Protein AF-A0A223KUF0-F1 (afdb_monomer)

Mean predicted aligned error: 13.14 Å

pLDDT: mean 82.29, std 13.27, range [44.53, 97.69]

Solvent-accessible surface area (backbone atoms only — not comparable to full-atom values): 14602 Å² total; per-residue (Å²): 120,73,65,63,56,53,54,51,55,52,51,51,56,61,46,45,67,71,46,61,79,64,68,72,74,77,76,48,78,63,56,52,50,54,51,49,60,63,45,46,56,57,52,51,50,53,54,51,50,53,69,73,44,73,76,73,72,70,76,81,52,67,66,61,52,42,56,60,54,55,72,68,58,57,70,66,58,54,52,52,52,52,50,52,49,48,51,50,36,59,58,34,63,77,46,57,69,72,55,32,52,53,50,46,45,53,49,55,43,48,51,48,54,50,52,48,50,54,56,51,69,69,62,47,78,68,56,56,61,60,42,72,76,45,98,60,62,68,68,52,59,50,50,47,53,51,50,49,52,50,52,50,53,49,52,53,49,50,54,36,47,53,57,38,41,72,70,38,86,86,50,58,58,69,62,57,49,43,60,33,47,12,59,31,33,30,29,50,9,50,22,50,37,35,31,77,72,71,33,59,74,55,11,52,56,51,22,52,51,51,45,51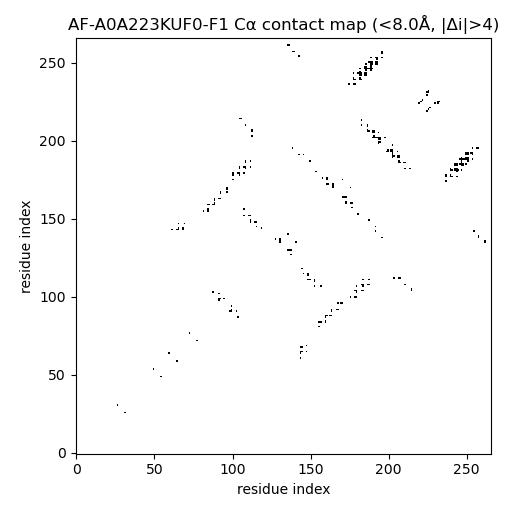,52,52,53,53,50,47,55,46,41,64,69,59,44,44,79,76,39,72,73,51,58,66,54,48,54,55,48,34,52,50,38,27,53,51,7,52,50,32,41,52,50,33,54,56,48,51,55,54,58,49,68,76,76,110

Secondary structure (DSSP, 8-state):
-HHHHHHHHHHHHHHHHHHTT---PPPPHHHHHHHHHHHHHHHHHHHHHHHHS--------HHHHHHHHHTTS-HHHHHHHHHHHHHHHHHHHTS-HHHHHHHHHHHHHHHHHHHHHHHHHT--TTHHHHHTTSSS-HHHHHHHHHHHHHHHHHHHHHHHHHHHHHH-TT--HHHHHHHHHHHHHHHHHHHHHHHHHH-HHHHHHHHHHHHHHHHHHHHHIIIIIHHH-TTHHHHHHHHHHHHHHHHHHHHHHHHHHHHHHHHTT-

Radius of gyration: 27.75 Å; Cα contacts (8 Å, |Δi|>4): 173; chains: 1; bounding box: 69×54×78 Å

Structure (mmCIF, N/CA/C/O backbone):
data_AF-A0A223KUF0-F1
#
_entry.id   AF-A0A223KUF0-F1
#
loop_
_atom_site.group_PDB
_atom_site.id
_atom_site.type_symbol
_atom_site.label_atom_id
_atom_site.label_alt_id
_atom_site.label_comp_id
_atom_site.label_asym_id
_atom_site.label_entity_id
_atom_site.label_seq_id
_atom_site.pdbx_PDB_ins_code
_atom_site.Cartn_x
_atom_site.Cartn_y
_atom_site.Cartn_z
_atom_site.occupancy
_atom_site.B_iso_or_equiv
_atom_site.auth_seq_id
_atom_site.auth_comp_id
_atom_site.auth_asym_id
_atom_site.auth_atom_id
_atom_site.pdbx_PDB_model_num
ATOM 1 N N . MET A 1 1 ? -13.233 30.191 24.350 1.00 55.47 1 MET A N 1
ATOM 2 C CA . MET A 1 1 ? -12.986 29.213 25.433 1.00 55.47 1 MET A CA 1
ATOM 3 C C . MET A 1 1 ? -13.495 29.712 26.785 1.00 55.47 1 MET A C 1
ATOM 5 O O . MET A 1 1 ? -14.116 28.921 27.459 1.00 55.47 1 MET A O 1
ATOM 9 N N . LYS A 1 2 ? -13.342 31.000 27.150 1.00 56.50 2 LYS A N 1
ATOM 10 C CA . LYS A 1 2 ? -13.871 31.541 28.424 1.00 56.50 2 LYS A CA 1
ATOM 11 C C . LYS A 1 2 ? -15.398 31.752 28.495 1.00 56.50 2 LYS A C 1
ATOM 13 O O . LYS A 1 2 ? -15.943 31.660 29.582 1.00 56.50 2 LYS A O 1
ATOM 18 N N . GLU A 1 3 ? -16.076 32.025 27.376 1.00 64.12 3 GLU A N 1
ATOM 19 C CA . GLU A 1 3 ? -17.542 32.238 27.370 1.00 64.12 3 GLU A CA 1
ATOM 20 C C . GLU A 1 3 ? -18.334 30.950 27.622 1.00 64.12 3 GLU A C 1
ATOM 22 O O . GLU A 1 3 ? -19.313 30.968 28.355 1.00 64.12 3 GLU A O 1
ATOM 27 N N . HIS A 1 4 ? -17.875 29.820 27.079 1.00 66.56 4 HIS A N 1
ATOM 28 C CA . HIS A 1 4 ? -18.579 28.543 27.220 1.00 66.56 4 HIS A CA 1
ATOM 29 C C . HIS A 1 4 ? -18.572 28.026 28.665 1.00 66.56 4 HIS A C 1
ATOM 31 O O . HIS A 1 4 ? -19.554 27.459 29.132 1.00 66.56 4 HIS A O 1
ATOM 37 N N . ASP A 1 5 ? -17.485 28.289 29.397 1.00 75.62 5 ASP A N 1
ATOM 38 C CA . ASP A 1 5 ? -17.402 27.957 30.819 1.00 75.62 5 ASP A CA 1
ATOM 39 C C . ASP A 1 5 ? -18.386 28.808 31.639 1.00 75.62 5 ASP A C 1
ATOM 41 O O . ASP A 1 5 ? -18.987 28.306 32.582 1.00 75.62 5 ASP A O 1
ATOM 45 N N . GLN A 1 6 ? -18.605 30.078 31.270 1.00 79.88 6 GLN A N 1
ATOM 46 C CA . GLN A 1 6 ? -19.569 30.949 31.957 1.00 79.88 6 GLN A CA 1
ATOM 47 C C . GLN A 1 6 ? -21.024 30.532 31.722 1.00 79.88 6 GLN A C 1
ATOM 49 O O . GLN A 1 6 ? -21.813 30.588 32.663 1.00 79.88 6 GLN A O 1
ATOM 54 N N . GLU A 1 7 ? -21.369 30.092 30.510 1.00 82.44 7 GLU A N 1
ATOM 55 C CA . GLU A 1 7 ? -22.700 29.541 30.216 1.00 82.44 7 GLU A CA 1
ATOM 56 C C . GLU A 1 7 ? -22.980 28.279 31.043 1.00 82.44 7 GLU A C 1
ATOM 58 O O . GLU A 1 7 ? -24.077 28.122 31.574 1.00 82.44 7 GLU A O 1
ATOM 63 N N . LEU A 1 8 ? -21.976 27.410 31.211 1.00 81.44 8 LEU A N 1
ATOM 64 C CA . LEU A 1 8 ? -22.077 26.197 32.028 1.00 81.44 8 LEU A CA 1
ATOM 65 C C . LEU A 1 8 ? -22.365 26.504 33.501 1.00 81.44 8 LEU A C 1
ATOM 67 O O . LEU A 1 8 ? -23.249 25.879 34.081 1.00 81.44 8 LEU A O 1
ATOM 71 N N . TYR A 1 9 ? -21.667 27.481 34.090 1.00 83.25 9 TYR A N 1
ATOM 72 C CA . TYR A 1 9 ? -21.902 27.866 35.486 1.00 83.25 9 TYR A CA 1
ATOM 73 C C . TYR A 1 9 ? -23.290 28.479 35.702 1.00 83.25 9 TYR A C 1
ATOM 75 O O . TYR A 1 9 ? -23.918 28.209 36.721 1.00 83.25 9 TYR A O 1
ATOM 83 N N . GLN A 1 10 ? -23.789 29.269 34.746 1.00 85.94 10 GLN A N 1
ATOM 84 C CA . GLN A 1 10 ? -25.148 29.821 34.820 1.00 85.94 10 GLN A CA 1
ATOM 85 C C . GLN A 1 10 ? -26.210 28.722 34.735 1.00 85.94 10 GLN A C 1
ATOM 87 O O . GLN A 1 10 ? -27.156 28.721 35.515 1.00 85.94 10 GLN A O 1
ATOM 92 N N . LEU A 1 11 ? -26.017 27.747 33.843 1.00 86.06 11 LEU A N 1
ATOM 93 C CA . LEU A 1 11 ? -26.899 26.586 33.733 1.00 86.06 11 LEU A CA 1
ATOM 94 C C . LEU A 1 11 ? -26.901 25.726 34.999 1.00 86.06 11 LEU A C 1
ATOM 96 O O . LEU A 1 11 ? -27.945 25.197 35.374 1.00 86.06 11 LEU A O 1
ATOM 100 N N . GLU A 1 12 ? -25.747 25.560 35.644 1.00 86.19 12 GLU A N 1
ATOM 101 C CA . GLU A 1 12 ? -25.641 24.794 36.883 1.00 86.19 12 GLU A CA 1
ATOM 102 C C . GLU A 1 12 ? -26.411 25.467 38.027 1.00 86.19 12 GLU A C 1
ATOM 104 O O . GLU A 1 12 ? -27.161 24.784 38.724 1.00 86.19 12 GLU A O 1
ATOM 109 N N . ASP A 1 13 ? -26.298 26.790 38.174 1.00 87.88 13 ASP A N 1
ATOM 110 C CA . ASP A 1 13 ? -27.052 27.549 39.181 1.00 87.88 13 ASP A CA 1
ATOM 111 C C . ASP A 1 13 ? -28.566 27.547 38.893 1.00 87.88 13 ASP A C 1
ATOM 113 O O . ASP A 1 13 ? -29.355 27.260 39.797 1.00 87.88 13 ASP A O 1
ATOM 117 N N . ASP A 1 14 ? -28.981 27.752 37.637 1.00 88.31 14 ASP A N 1
ATOM 118 C CA . ASP A 1 14 ? -30.397 27.715 37.239 1.00 88.31 14 ASP A CA 1
ATOM 119 C C . ASP A 1 14 ? -31.028 26.333 37.492 1.00 88.31 14 ASP A C 1
ATOM 121 O O . ASP A 1 14 ? -32.159 26.214 37.976 1.00 88.31 14 ASP A O 1
ATOM 125 N N . LEU A 1 15 ? -30.293 25.256 37.190 1.00 85.50 15 LEU A N 1
ATOM 126 C CA . LEU A 1 15 ? -30.755 23.888 37.424 1.00 85.50 15 LEU A CA 1
ATOM 127 C C . LEU A 1 15 ? -30.753 23.525 38.906 1.00 85.50 15 LEU A C 1
ATOM 129 O O . LEU A 1 1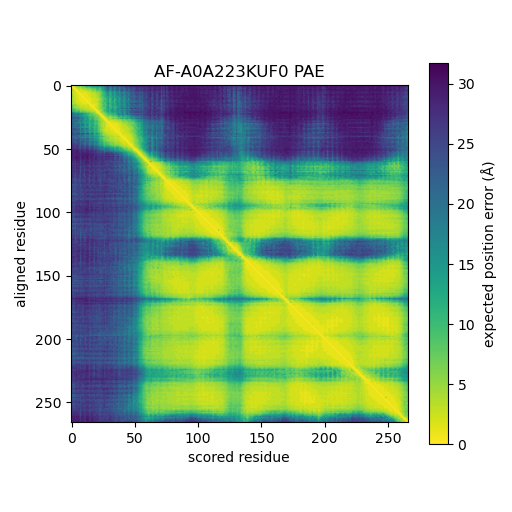5 ? -31.605 22.749 39.340 1.00 85.50 15 LEU A O 1
ATOM 133 N N . ARG A 1 16 ? -29.826 24.069 39.697 1.00 80.81 16 ARG A N 1
ATOM 134 C CA . ARG A 1 16 ? -29.715 23.767 41.125 1.00 80.81 16 ARG A CA 1
ATOM 135 C C . ARG A 1 16 ? -30.969 24.171 41.885 1.00 80.81 16 ARG A C 1
ATOM 137 O O . ARG A 1 16 ? -31.442 23.381 42.700 1.00 80.81 16 ARG A O 1
ATOM 144 N N . ASP A 1 17 ? -31.541 25.332 41.588 1.00 80.06 17 ASP A N 1
ATOM 145 C CA . ASP A 1 17 ? -32.773 25.787 42.237 1.00 80.06 17 ASP A CA 1
ATOM 146 C C . ASP A 1 17 ? -33.980 24.924 41.845 1.00 80.06 17 ASP A C 1
ATOM 148 O O . ASP A 1 17 ? -34.779 24.555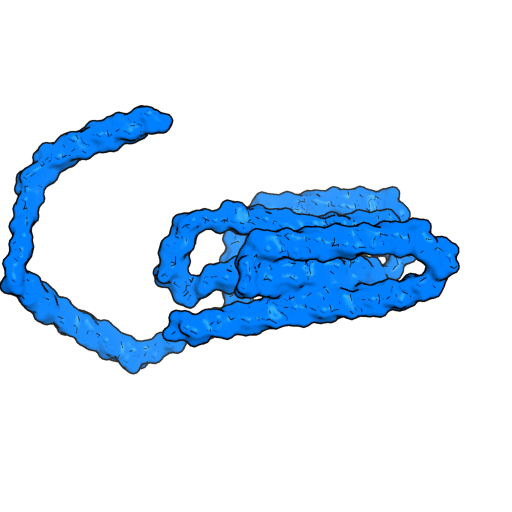 42.710 1.00 80.06 17 ASP A O 1
ATOM 152 N N . ILE A 1 18 ? -34.066 24.510 40.574 1.00 81.75 18 ILE A N 1
ATOM 153 C CA . ILE A 1 18 ? -35.138 23.644 40.048 1.00 81.75 18 ILE A CA 1
ATOM 154 C C . ILE A 1 18 ? -35.034 22.210 40.589 1.00 81.75 18 ILE A C 1
ATOM 156 O O . ILE A 1 18 ? -36.053 21.562 40.834 1.00 81.75 18 ILE A O 1
ATOM 160 N N . LEU A 1 19 ? -33.813 21.701 40.771 1.00 77.62 19 LEU A N 1
ATOM 161 C CA . LEU A 1 19 ? -33.539 20.330 41.206 1.00 77.62 19 LEU A CA 1
ATOM 162 C C . LEU A 1 19 ? -33.412 20.196 42.729 1.00 77.62 19 LEU A C 1
ATOM 164 O O . LEU A 1 19 ? -33.560 19.090 43.245 1.00 77.62 19 LEU A O 1
ATOM 168 N N . SER A 1 20 ? -33.206 21.294 43.466 1.00 70.50 20 SER A N 1
ATOM 169 C CA . SER A 1 20 ? -33.153 21.297 44.936 1.00 70.50 20 SER A CA 1
ATOM 170 C C . SER A 1 20 ? -34.370 20.661 45.633 1.00 70.50 20 SER A C 1
ATOM 172 O O . SER A 1 20 ? -34.167 19.996 46.651 1.00 70.50 20 SER A O 1
ATOM 174 N N . PRO A 1 21 ? -35.617 20.764 45.118 1.00 72.94 21 PRO A N 1
ATOM 175 C CA . PRO A 1 21 ? -36.778 20.105 45.711 1.00 72.94 21 PRO A CA 1
ATOM 176 C C . PRO A 1 21 ? -36.842 18.612 45.364 1.00 72.94 21 PRO A C 1
ATOM 178 O O . PRO A 1 21 ? -37.531 17.852 46.044 1.00 72.94 21 PRO A O 1
ATOM 181 N N . TYR A 1 22 ? -36.115 18.171 44.330 1.00 63.28 22 TYR A N 1
ATOM 182 C CA . TYR A 1 22 ? -35.986 16.773 43.922 1.00 63.28 22 TYR A CA 1
ATOM 183 C C . TYR A 1 22 ? -34.958 16.049 44.805 1.00 63.28 22 TYR A C 1
ATOM 185 O O . TYR A 1 22 ? -34.012 15.413 44.342 1.00 63.28 22 TYR A O 1
ATOM 193 N N . VAL A 1 23 ? -35.158 16.114 46.123 1.00 62.75 23 VAL A N 1
ATOM 194 C CA . VAL A 1 23 ? -34.467 15.230 47.061 1.00 62.75 23 VAL A CA 1
ATOM 195 C C . VAL A 1 23 ? -35.072 13.842 46.884 1.00 62.75 23 VAL A C 1
ATOM 197 O O . VAL A 1 23 ? -36.056 13.471 47.527 1.00 62.75 23 VAL A O 1
ATOM 200 N N . VAL A 1 24 ? -34.507 13.083 45.947 1.00 68.50 24 VAL A N 1
ATOM 201 C CA . VAL A 1 24 ? -34.827 11.672 45.753 1.00 68.50 24 VAL A CA 1
ATOM 202 C C . VAL A 1 24 ? -34.535 10.977 47.079 1.00 68.50 24 VAL A C 1
ATOM 204 O O . VAL A 1 24 ? -33.391 10.947 47.535 1.00 68.50 24 VAL A O 1
ATOM 207 N N . LYS A 1 25 ? -35.577 10.461 47.739 1.00 68.31 25 LYS A N 1
ATOM 208 C CA . LYS A 1 25 ? -35.398 9.612 48.920 1.00 68.31 25 LYS A CA 1
ATOM 209 C C . LYS A 1 25 ? -34.465 8.480 48.510 1.00 68.31 25 LYS A C 1
ATOM 211 O O . LYS A 1 25 ? -34.755 7.779 47.543 1.00 68.31 25 LYS A O 1
ATOM 216 N N . THR A 1 26 ? -33.347 8.317 49.214 1.00 69.75 26 THR A N 1
ATOM 217 C CA . THR A 1 26 ? -32.471 7.170 48.979 1.00 69.75 26 THR A CA 1
ATOM 218 C C . THR A 1 26 ? -33.308 5.907 49.164 1.00 69.75 26 THR A C 1
ATOM 220 O O . THR A 1 26 ? -33.949 5.788 50.215 1.00 69.75 26 THR A O 1
ATOM 223 N N . PRO A 1 27 ? -33.367 5.021 48.156 1.00 69.81 27 PRO A N 1
ATOM 224 C CA . PRO A 1 27 ? -34.248 3.864 48.179 1.00 69.81 27 PRO A CA 1
ATOM 225 C C . PRO A 1 27 ? -33.954 3.032 49.422 1.00 69.81 27 PRO A C 1
ATOM 227 O O . PRO A 1 27 ? -32.791 2.824 49.784 1.00 69.81 27 PRO A O 1
ATOM 230 N N . SER A 1 28 ? -35.004 2.596 50.113 1.00 79.19 28 SER A N 1
ATOM 231 C CA . SER A 1 28 ? -34.821 1.721 51.261 1.00 79.19 28 SER A CA 1
ATOM 232 C C . SER A 1 28 ? -34.318 0.354 50.785 1.00 79.19 28 SER A C 1
ATOM 234 O O . SER A 1 28 ? -34.527 -0.054 49.642 1.00 79.19 28 SER A O 1
ATOM 236 N N . ASN A 1 29 ? -33.674 -0.406 51.673 1.00 79.94 29 ASN A N 1
ATOM 237 C CA . ASN A 1 29 ? -33.273 -1.784 51.362 1.00 79.94 29 ASN A CA 1
ATOM 238 C C . ASN A 1 29 ? -34.465 -2.674 50.960 1.00 79.94 29 ASN A C 1
ATOM 240 O O . ASN A 1 29 ? -34.270 -3.711 50.328 1.00 79.94 29 ASN A O 1
ATOM 244 N N . GLU A 1 30 ? -35.681 -2.292 51.346 1.00 82.00 30 GLU A N 1
ATOM 245 C CA . GLU A 1 30 ? -36.918 -2.995 51.022 1.00 82.00 30 GLU A CA 1
ATOM 246 C C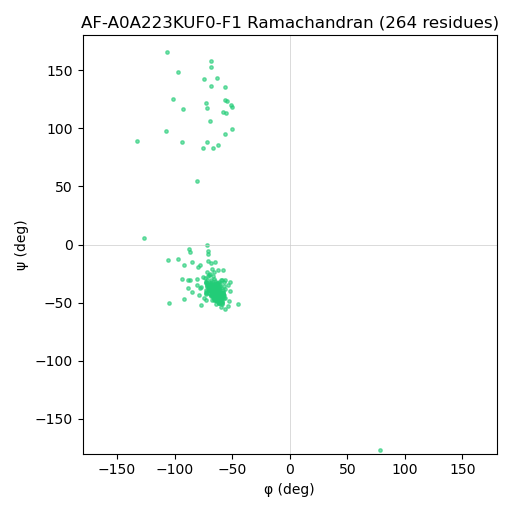 . GLU A 1 30 ? -37.373 -2.682 49.590 1.00 82.00 30 GLU A C 1
ATOM 248 O O . GLU A 1 30 ? -37.634 -3.612 48.827 1.00 82.00 30 GLU A O 1
ATOM 253 N N . ASP A 1 31 ? -37.303 -1.412 49.176 1.00 78.50 31 ASP A N 1
ATOM 254 C CA . ASP A 1 31 ? -37.572 -0.984 47.794 1.00 78.50 31 ASP A CA 1
ATOM 255 C C . ASP A 1 31 ? -36.598 -1.648 46.809 1.00 78.50 31 ASP A C 1
ATOM 257 O O . ASP A 1 31 ? -36.997 -2.139 45.753 1.00 78.50 31 ASP A O 1
ATOM 261 N N . THR A 1 32 ? -35.316 -1.742 47.180 1.00 80.38 32 THR A N 1
ATOM 262 C CA . THR A 1 32 ? -34.291 -2.405 46.358 1.00 80.38 32 THR A CA 1
ATOM 263 C C . THR A 1 32 ? -34.563 -3.902 46.214 1.00 80.38 32 THR A C 1
ATOM 265 O O . THR A 1 32 ? -34.389 -4.458 45.132 1.00 80.38 32 THR A O 1
ATOM 268 N N . LYS A 1 33 ? -35.023 -4.573 47.280 1.00 81.12 33 LYS A N 1
ATOM 269 C CA . LYS A 1 33 ? -35.401 -5.995 47.225 1.00 81.12 33 LYS A CA 1
ATOM 270 C C . LYS A 1 33 ? -36.640 -6.223 46.367 1.00 81.12 33 LYS A C 1
ATOM 272 O O . LYS A 1 33 ? -36.692 -7.218 45.651 1.00 81.12 33 LYS A O 1
ATOM 277 N N . GLN A 1 34 ? -37.611 -5.317 46.433 1.00 85.31 34 GLN A N 1
ATOM 278 C CA . GLN A 1 34 ? -38.838 -5.393 45.645 1.00 85.31 34 GLN A CA 1
ATOM 279 C C . GLN A 1 34 ? -38.582 -5.128 44.155 1.00 85.31 34 GLN A C 1
ATOM 281 O O . GLN A 1 34 ? -39.185 -5.773 43.301 1.00 85.31 34 GLN A O 1
ATOM 286 N N . LEU A 1 35 ? -37.651 -4.225 43.838 1.00 82.62 35 LEU A N 1
ATOM 287 C CA . LEU A 1 35 ? -37.180 -4.007 42.472 1.00 82.62 35 LEU A CA 1
ATOM 288 C C . LEU A 1 35 ? -36.374 -5.209 41.957 1.00 82.62 35 LEU A C 1
ATOM 290 O O . LEU A 1 35 ? -36.568 -5.649 40.831 1.00 82.62 35 LEU A O 1
ATOM 294 N N . LEU A 1 36 ? -35.483 -5.766 42.782 1.00 82.31 36 LEU A N 1
ATOM 295 C CA . LEU A 1 36 ? -34.718 -6.958 42.413 1.00 82.31 36 LEU A CA 1
ATOM 296 C C . LEU A 1 36 ? -35.643 -8.138 42.124 1.00 82.31 36 LEU A C 1
ATOM 298 O O . LEU A 1 36 ? -35.453 -8.796 41.110 1.00 82.31 36 LEU A O 1
ATOM 302 N N . SER A 1 37 ? -36.663 -8.379 42.952 1.00 84.62 37 SER A N 1
ATOM 303 C CA . SER A 1 37 ? -37.592 -9.492 42.739 1.00 84.62 37 SER A CA 1
ATOM 304 C C . SER A 1 37 ? -38.496 -9.301 41.519 1.00 84.62 37 SER A C 1
ATOM 306 O O . SER A 1 37 ? -38.792 -10.284 40.842 1.00 84.62 37 SER A O 1
ATOM 308 N N . SER A 1 38 ? -38.902 -8.066 41.196 1.00 86.31 38 SER A N 1
ATOM 309 C CA . SER A 1 38 ? -39.683 -7.790 39.983 1.00 86.31 38 SER A CA 1
ATOM 310 C C . SER A 1 38 ? -38.844 -7.923 38.710 1.00 86.31 38 SER A C 1
ATOM 312 O O . SER A 1 38 ? -39.332 -8.443 37.709 1.00 86.31 38 SER A O 1
ATOM 314 N N . LEU A 1 39 ? -37.568 -7.534 38.763 1.00 83.75 39 LEU A N 1
ATOM 315 C CA . LEU A 1 39 ? -36.633 -7.685 37.649 1.00 83.75 39 LEU A CA 1
ATOM 316 C C . LEU A 1 39 ? -36.147 -9.124 37.473 1.00 83.75 39 LEU A C 1
ATOM 318 O O . LEU A 1 39 ? -35.814 -9.518 36.361 1.00 83.75 39 LEU A O 1
ATOM 322 N N . GLN A 1 40 ? -36.110 -9.924 38.540 1.00 84.56 40 GLN A N 1
ATOM 323 C CA . GLN A 1 40 ? -35.580 -11.285 38.489 1.00 84.56 40 GLN A CA 1
ATOM 324 C C . GLN A 1 40 ? -36.356 -12.174 37.514 1.00 84.56 40 GLN A C 1
ATOM 326 O O . GLN A 1 40 ? -35.746 -13.003 36.849 1.00 84.56 40 GLN A O 1
ATOM 331 N N . TYR A 1 41 ? -37.667 -11.967 37.370 1.00 80.00 41 TYR A N 1
ATOM 332 C CA . TYR A 1 41 ? -38.480 -12.672 36.378 1.00 80.00 41 TYR A CA 1
ATOM 333 C C . TYR A 1 41 ? -38.082 -12.318 34.936 1.00 80.00 41 TYR A C 1
ATOM 335 O O . TYR A 1 41 ? -37.862 -13.218 34.131 1.00 80.00 41 TYR A O 1
ATOM 343 N N . GLU A 1 42 ? -37.913 -11.029 34.629 1.00 81.44 42 GLU A N 1
ATOM 344 C CA . GLU A 1 42 ? -37.490 -10.574 33.295 1.00 81.44 42 GLU A CA 1
ATOM 345 C C . GLU A 1 42 ? -36.049 -11.002 32.980 1.00 81.44 42 GLU A C 1
ATOM 347 O O . GLU A 1 42 ? -35.768 -11.450 31.873 1.00 81.44 42 GLU A O 1
ATOM 352 N N . PHE A 1 43 ? -35.144 -10.969 33.965 1.00 78.75 43 PHE A N 1
ATOM 353 C CA . PHE A 1 43 ? -33.791 -11.515 33.812 1.00 78.75 43 PHE A CA 1
ATOM 354 C C . PHE A 1 43 ? -33.801 -13.026 33.571 1.00 78.75 43 PHE A C 1
ATOM 356 O O . PHE A 1 43 ? -33.058 -13.502 32.722 1.00 78.75 43 PHE A O 1
ATOM 363 N N . SER A 1 44 ? -34.654 -13.776 34.276 1.00 75.50 44 SER A N 1
ATOM 364 C CA . SER A 1 44 ? -34.785 -15.228 34.075 1.00 75.50 44 SER A CA 1
ATOM 365 C C . SER A 1 44 ? -35.313 -15.553 32.679 1.00 75.50 44 SER A C 1
ATOM 367 O O . SER A 1 44 ? -34.889 -16.527 32.069 1.00 75.50 44 SER A O 1
ATOM 369 N N . LYS A 1 45 ? -36.226 -14.720 32.170 1.00 75.56 45 LYS A N 1
ATOM 370 C CA . LYS A 1 45 ? -36.783 -14.850 30.826 1.00 75.56 45 LYS A CA 1
ATOM 371 C C . LYS A 1 45 ? -35.735 -14.562 29.749 1.00 75.56 45 LYS A C 1
ATOM 373 O O . LYS A 1 45 ? -35.615 -15.348 28.820 1.00 75.56 45 LYS A O 1
ATOM 378 N N . LEU A 1 46 ? -34.938 -13.506 29.917 1.00 68.00 46 LEU A N 1
ATOM 379 C CA . LEU A 1 46 ? -33.809 -13.207 29.028 1.00 68.00 46 LEU A CA 1
ATOM 380 C C . LEU A 1 46 ? -32.756 -14.322 29.051 1.00 68.00 46 LEU A C 1
ATOM 382 O O . LEU A 1 46 ? -32.230 -14.687 28.010 1.00 68.00 46 LEU A O 1
ATOM 386 N N . GLN A 1 47 ? -32.488 -14.900 30.223 1.00 64.69 47 GLN A N 1
ATOM 387 C CA . GLN A 1 47 ? -31.522 -15.988 30.375 1.00 64.69 47 GLN A CA 1
ATOM 388 C C . GLN A 1 47 ? -32.007 -17.301 29.732 1.00 64.69 47 GLN A C 1
ATOM 390 O O . GLN A 1 47 ? -31.197 -18.051 29.202 1.00 64.69 47 GLN A O 1
ATOM 395 N N . GLN A 1 48 ? -33.321 -17.566 29.736 1.00 60.69 48 GLN A N 1
ATOM 396 C CA . GLN A 1 48 ? -33.922 -18.678 28.983 1.00 60.69 48 GLN A CA 1
ATOM 397 C C . GLN A 1 48 ? -33.947 -18.423 27.470 1.00 60.69 48 GLN A C 1
ATOM 399 O O . GLN A 1 48 ? -33.685 -19.344 26.704 1.00 60.69 48 GLN A O 1
ATOM 404 N N . GLU A 1 49 ? -34.220 -17.190 27.033 1.00 57.31 49 GLU A N 1
ATOM 405 C CA . GLU A 1 49 ? -34.144 -16.812 25.615 1.00 57.31 49 GLU A CA 1
ATOM 406 C C . GLU A 1 49 ? -32.698 -16.911 25.077 1.00 57.31 49 GLU A C 1
ATOM 408 O O . GLU A 1 49 ? -32.507 -17.349 23.947 1.00 57.31 49 GLU A O 1
ATOM 413 N N . GLU A 1 50 ? -31.676 -16.613 25.892 1.00 53.94 50 GLU A N 1
ATOM 414 C CA . GLU A 1 50 ? -30.252 -16.807 25.551 1.00 53.94 50 GLU A CA 1
ATOM 415 C C . GLU A 1 50 ? -29.803 -18.283 25.506 1.00 53.94 50 GLU A C 1
ATOM 417 O O . GLU A 1 50 ? -28.841 -18.599 24.808 1.00 53.94 50 GLU A O 1
ATOM 422 N N . GLU A 1 51 ? -30.451 -19.193 26.245 1.00 53.97 51 GLU A N 1
ATOM 423 C CA . GLU A 1 51 ? -30.140 -20.634 26.190 1.00 53.97 51 GLU A CA 1
ATOM 424 C C . GLU A 1 51 ? -30.784 -21.331 24.977 1.00 53.97 51 GLU A C 1
ATOM 426 O O . GLU A 1 51 ? -30.216 -22.297 24.460 1.00 53.97 51 GLU A O 1
ATOM 431 N N . ASP A 1 52 ? -31.933 -20.836 24.501 1.00 49.12 52 ASP A N 1
ATOM 432 C CA . ASP A 1 52 ? -32.644 -21.374 23.331 1.00 49.12 52 ASP A CA 1
ATOM 433 C C . ASP A 1 52 ? -32.175 -20.745 22.004 1.00 49.12 52 ASP A C 1
ATOM 435 O O . ASP A 1 52 ? -32.155 -21.415 20.964 1.00 49.12 52 ASP A O 1
ATOM 439 N N . GLU A 1 53 ? -31.742 -19.484 22.020 1.00 46.66 53 GLU A N 1
ATOM 440 C CA . GLU A 1 53 ? -30.987 -18.880 20.928 1.00 46.66 53 GLU A CA 1
ATOM 441 C C . GLU A 1 53 ? -29.495 -19.023 21.229 1.00 46.66 53 GLU A C 1
ATOM 443 O O . GLU A 1 53 ? -28.865 -18.113 21.767 1.00 46.66 53 GLU A O 1
ATOM 448 N N . GLU A 1 54 ? -28.889 -20.145 20.810 1.00 45.81 54 GLU A N 1
ATOM 449 C CA . GLU A 1 54 ? -27.463 -20.135 20.480 1.00 45.81 54 GLU A CA 1
ATOM 450 C C . GLU A 1 54 ? -27.278 -18.940 19.537 1.00 45.81 54 GLU A C 1
ATOM 452 O O . GLU A 1 54 ? -27.609 -19.012 18.351 1.00 45.81 54 GLU A O 1
ATOM 457 N N . PHE A 1 55 ? -26.806 -17.811 20.072 1.00 44.53 55 PHE A N 1
ATOM 458 C CA . PHE A 1 55 ? -26.333 -16.685 19.294 1.00 44.53 55 PHE A CA 1
ATOM 459 C C . PHE A 1 55 ? -25.152 -17.248 18.512 1.00 44.53 55 PHE A C 1
ATOM 461 O O . PHE A 1 55 ? -23.993 -17.191 18.931 1.00 44.53 55 PHE A O 1
ATOM 468 N N . VAL A 1 56 ? -25.448 -17.858 17.364 1.00 46.41 56 VAL A N 1
ATOM 469 C CA . VAL A 1 56 ? -24.481 -18.177 16.335 1.00 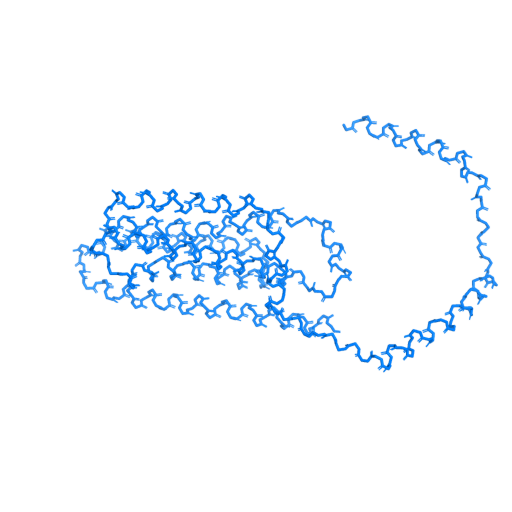46.41 56 VAL A CA 1
ATOM 470 C C . VAL A 1 56 ? -24.055 -16.808 15.854 1.00 46.41 56 VAL A C 1
ATOM 472 O O . VAL A 1 56 ? -24.614 -16.261 14.908 1.00 46.41 56 VAL A O 1
ATOM 475 N N . ALA A 1 57 ? -23.113 -16.206 16.579 1.00 50.44 57 ALA A N 1
ATOM 476 C CA . ALA A 1 57 ? -22.424 -15.010 16.172 1.00 50.44 57 ALA A CA 1
ATOM 477 C C . ALA A 1 57 ? -21.819 -15.362 14.817 1.00 50.44 57 ALA A C 1
ATOM 479 O O . ALA A 1 57 ? -20.787 -16.039 14.740 1.00 50.44 57 ALA A O 1
ATOM 480 N N . GLU A 1 58 ? -22.540 -15.012 13.746 1.00 52.94 58 GLU A N 1
ATOM 481 C CA . GLU A 1 58 ? -22.140 -15.304 12.383 1.00 52.94 58 GLU A CA 1
ATOM 482 C C . GLU A 1 58 ? -20.710 -14.819 12.261 1.00 52.94 58 GLU A C 1
ATOM 484 O O . GLU A 1 58 ? -20.417 -13.638 12.484 1.00 52.94 58 GLU A O 1
ATOM 489 N N . ARG A 1 59 ? -19.795 -15.755 11.981 1.00 56.72 59 ARG A N 1
ATOM 490 C CA . ARG A 1 59 ? -18.379 -15.425 11.867 1.00 56.72 59 ARG A CA 1
ATOM 491 C C . ARG A 1 59 ? -18.279 -14.247 10.907 1.00 56.72 59 ARG A C 1
ATOM 493 O O . ARG A 1 59 ? -18.696 -14.402 9.756 1.00 56.72 59 ARG A O 1
ATOM 500 N N . PRO A 1 60 ? -17.746 -13.094 11.339 1.00 60.44 60 PRO A N 1
ATOM 501 C CA . PRO A 1 60 ? -17.726 -11.918 10.497 1.00 60.44 60 PRO A CA 1
ATOM 502 C C . PRO A 1 60 ? -17.034 -12.237 9.180 1.00 60.44 60 PRO A C 1
ATOM 504 O O . PRO A 1 60 ? -15.831 -12.514 9.133 1.00 60.44 60 PRO A O 1
ATOM 507 N N . ASN A 1 61 ? -17.806 -12.220 8.098 1.00 68.00 61 ASN A N 1
ATOM 508 C CA . ASN A 1 61 ? -17.258 -12.393 6.771 1.00 68.00 61 ASN A CA 1
ATOM 509 C C . ASN A 1 61 ? -16.513 -11.101 6.404 1.00 68.00 61 ASN A C 1
ATOM 511 O O . ASN A 1 61 ? -17.086 -10.012 6.383 1.00 68.00 61 ASN A O 1
ATOM 515 N N . LEU A 1 62 ? -15.215 -11.205 6.108 1.00 69.00 62 LEU A N 1
ATOM 516 C CA . LEU A 1 62 ? -14.408 -10.041 5.728 1.00 69.00 62 LEU A CA 1
ATOM 517 C C . LEU A 1 62 ? -14.989 -9.309 4.523 1.00 69.00 62 LEU A C 1
ATOM 519 O O . LEU A 1 62 ? -14.839 -8.098 4.424 1.00 69.00 62 LEU A O 1
ATOM 523 N N . LEU A 1 63 ? -15.660 -10.023 3.617 1.00 71.88 63 LEU A N 1
ATOM 524 C CA . LEU A 1 63 ? -16.251 -9.428 2.423 1.00 71.88 63 LEU A CA 1
ATOM 525 C C . LEU A 1 63 ? -17.451 -8.534 2.752 1.00 71.88 63 LEU A C 1
ATOM 527 O O . LEU A 1 63 ? -17.588 -7.460 2.164 1.00 71.88 63 LEU A O 1
ATOM 531 N N . THR A 1 64 ? -18.300 -8.934 3.704 1.00 70.12 64 THR A N 1
ATOM 532 C CA . THR A 1 64 ? -19.434 -8.099 4.129 1.00 70.12 64 THR A CA 1
ATOM 533 C C . THR A 1 64 ? -18.939 -6.876 4.894 1.00 70.12 64 THR A C 1
ATOM 535 O O . THR A 1 64 ? -19.398 -5.764 4.625 1.00 70.12 64 THR A O 1
ATOM 538 N N . GLN A 1 65 ? -17.915 -7.039 5.738 1.00 72.19 65 GLN A N 1
ATOM 539 C CA . GLN A 1 65 ? -17.245 -5.916 6.399 1.00 72.19 65 GLN A CA 1
ATOM 540 C C . GLN A 1 65 ? -16.571 -4.972 5.401 1.00 72.19 65 GLN A C 1
ATOM 542 O O . GLN A 1 65 ? -16.718 -3.759 5.516 1.00 72.19 65 GLN A O 1
ATOM 547 N N . PHE A 1 66 ? -15.882 -5.505 4.391 1.00 72.19 66 PHE A N 1
ATOM 548 C CA . PHE A 1 66 ? -15.234 -4.710 3.351 1.00 72.19 66 PHE A CA 1
ATOM 549 C C . PHE A 1 66 ? -16.255 -3.853 2.600 1.00 72.19 66 PHE A C 1
ATOM 551 O O . PHE A 1 66 ? -16.052 -2.652 2.438 1.00 72.19 66 PHE A O 1
ATOM 558 N N . ARG A 1 67 ? -17.394 -4.440 2.208 1.00 75.38 67 ARG A N 1
ATOM 559 C CA . ARG A 1 67 ? -18.478 -3.712 1.534 1.00 75.38 67 ARG A CA 1
ATOM 560 C C . ARG A 1 67 ? -19.081 -2.623 2.424 1.00 75.38 67 ARG A C 1
ATOM 562 O O . ARG A 1 67 ? -19.309 -1.515 1.945 1.00 75.38 67 ARG A O 1
ATOM 569 N N . SER A 1 68 ? -19.302 -2.919 3.705 1.00 68.50 68 SER A N 1
ATOM 570 C CA . SER A 1 68 ? -19.825 -1.947 4.671 1.00 68.50 68 SER A CA 1
ATOM 571 C C . SER A 1 68 ? -18.839 -0.807 4.951 1.00 68.50 68 SER A C 1
ATOM 573 O O . SER A 1 68 ? -19.253 0.334 5.119 1.00 68.50 68 SER A O 1
ATOM 575 N N . GLN A 1 69 ? -17.536 -1.091 4.989 1.00 73.75 69 GLN A N 1
ATOM 576 C CA . GLN A 1 69 ? -16.487 -0.085 5.186 1.00 73.75 69 GLN A CA 1
ATOM 577 C C . GLN A 1 69 ? -16.299 0.783 3.936 1.00 73.75 69 GLN A C 1
ATOM 579 O O . GLN A 1 69 ? -16.001 1.971 4.044 1.00 73.75 69 GLN A O 1
ATOM 584 N N . LEU A 1 70 ? -16.516 0.218 2.744 1.00 71.94 70 LEU A N 1
ATOM 585 C CA . LEU A 1 70 ? -16.380 0.946 1.485 1.00 71.94 70 LEU A CA 1
ATOM 586 C C . LEU A 1 70 ? -17.397 2.089 1.363 1.00 71.94 70 LEU A C 1
ATOM 588 O O . LEU A 1 70 ? -17.043 3.155 0.866 1.00 71.94 70 LEU A O 1
ATOM 592 N N . SER A 1 71 ? -18.627 1.915 1.868 1.00 69.06 71 SER A N 1
ATOM 593 C CA . SER A 1 71 ? -19.632 2.992 1.858 1.00 69.06 71 SER A CA 1
ATOM 594 C C . SER A 1 71 ? -19.312 4.128 2.834 1.00 69.06 71 SER A C 1
ATOM 596 O O . SER A 1 71 ? -19.908 5.198 2.739 1.00 69.06 71 SER A O 1
ATOM 598 N N . PHE A 1 72 ? -18.382 3.916 3.770 1.00 67.69 72 PHE A N 1
ATOM 599 C CA . PHE A 1 72 ? -17.959 4.930 4.734 1.00 67.69 72 PHE A CA 1
ATOM 600 C C . PHE A 1 72 ? -16.963 5.933 4.128 1.00 67.69 72 PHE A C 1
ATOM 602 O O . PHE A 1 72 ? -16.786 7.038 4.647 1.00 67.69 72 PHE A O 1
ATOM 609 N N . TYR A 1 73 ? -16.317 5.578 3.011 1.00 71.44 73 TYR A N 1
ATOM 610 C CA . TYR A 1 73 ? -15.418 6.486 2.307 1.00 71.44 73 TYR A CA 1
ATOM 611 C C . TYR A 1 73 ? -16.207 7.594 1.606 1.00 71.44 73 TYR A C 1
ATOM 613 O O . TYR A 1 73 ? -16.992 7.354 0.688 1.00 71.44 73 TYR A O 1
ATOM 621 N N . ARG A 1 74 ? -15.962 8.842 2.020 1.00 76.88 74 ARG A N 1
ATOM 622 C CA . ARG A 1 74 ? -16.571 10.027 1.404 1.00 76.88 74 ARG A CA 1
ATOM 623 C C . ARG A 1 74 ? -16.123 10.161 -0.053 1.00 76.88 74 ARG A C 1
ATOM 625 O O . ARG A 1 74 ? -14.954 9.950 -0.367 1.00 76.88 74 ARG A O 1
ATOM 632 N N . TRP A 1 75 ? -17.029 10.603 -0.925 1.00 81.88 75 TRP A N 1
ATOM 633 C CA . TRP A 1 75 ? -16.775 10.779 -2.364 1.00 81.88 75 TRP A CA 1
ATOM 634 C C . TRP A 1 75 ? -15.525 11.627 -2.684 1.00 81.88 75 TRP A C 1
ATOM 636 O O . TRP A 1 75 ? -14.818 11.339 -3.646 1.00 81.88 75 TRP A O 1
ATOM 646 N N . TYR A 1 76 ? -15.186 12.609 -1.838 1.00 82.69 76 TYR A N 1
ATOM 647 C CA . TYR A 1 76 ? -13.975 13.428 -1.977 1.00 82.69 76 TYR A CA 1
ATOM 648 C C . TYR A 1 76 ? -12.678 12.608 -2.007 1.00 82.69 76 TYR A C 1
ATOM 650 O O . TYR A 1 76 ? -11.751 12.958 -2.733 1.00 82.69 76 TYR A O 1
ATOM 658 N N . PHE A 1 77 ? -12.605 11.509 -1.248 1.00 80.00 77 PHE A N 1
ATOM 659 C CA . PHE A 1 77 ? -11.428 10.637 -1.225 1.00 80.00 77 PHE A CA 1
ATOM 660 C C . PHE A 1 77 ? -11.209 9.945 -2.575 1.00 80.00 77 PHE A C 1
ATOM 662 O O . PHE A 1 77 ? -10.077 9.853 -3.053 1.00 80.00 77 PHE A O 1
ATOM 669 N N . TRP A 1 78 ? -12.298 9.515 -3.216 1.00 84.25 78 TRP A N 1
ATOM 670 C CA . TRP A 1 78 ? -12.262 8.911 -4.545 1.00 84.25 78 TRP A CA 1
ATOM 671 C C . TRP A 1 78 ? -11.779 9.906 -5.593 1.00 84.25 78 TRP A C 1
ATOM 673 O O . TRP A 1 78 ? -10.890 9.584 -6.374 1.00 84.25 78 TRP A O 1
ATOM 683 N N . ILE A 1 79 ? -12.295 11.136 -5.565 1.00 87.88 79 ILE A N 1
ATOM 684 C CA . ILE A 1 79 ? -11.873 12.180 -6.506 1.00 87.88 79 ILE A CA 1
ATOM 685 C C . ILE A 1 79 ? -10.420 12.574 -6.299 1.00 87.88 79 ILE A C 1
ATOM 687 O O . ILE A 1 79 ? -9.690 12.695 -7.278 1.00 87.88 79 ILE A O 1
ATOM 691 N N . ALA A 1 80 ? -9.979 12.739 -5.052 1.00 87.25 80 ALA A N 1
ATOM 692 C CA . ALA A 1 80 ? -8.583 13.040 -4.765 1.00 87.25 80 ALA A CA 1
ATOM 693 C C . ALA A 1 80 ? -7.659 11.922 -5.276 1.00 87.25 80 ALA A C 1
ATOM 695 O O . ALA A 1 80 ? -6.675 12.205 -5.954 1.00 87.25 80 ALA A O 1
ATOM 696 N N . SER A 1 81 ? -8.010 10.656 -5.024 1.00 86.81 81 SER A N 1
ATOM 697 C CA . SER A 1 81 ? -7.224 9.501 -5.476 1.00 86.81 81 SER A CA 1
ATOM 698 C C . SER A 1 81 ? -7.175 9.415 -7.002 1.00 86.81 81 SER A C 1
ATOM 700 O O . SER A 1 81 ? -6.095 9.310 -7.578 1.00 86.81 81 SER A O 1
ATOM 702 N N . ILE A 1 82 ? -8.322 9.543 -7.676 1.00 91.12 82 ILE A N 1
ATOM 703 C CA . ILE A 1 82 ? -8.392 9.568 -9.142 1.00 91.12 82 ILE A CA 1
ATOM 704 C C . ILE A 1 82 ? -7.588 10.744 -9.698 1.00 91.12 82 ILE A C 1
ATOM 706 O O . ILE A 1 82 ? -6.835 10.560 -10.648 1.00 91.12 82 ILE A O 1
ATOM 710 N N . GLY A 1 83 ? -7.692 11.933 -9.102 1.00 92.00 83 GLY A N 1
ATOM 711 C CA . GLY A 1 83 ? -6.940 13.116 -9.518 1.00 92.00 83 GLY A CA 1
ATOM 712 C C . GLY A 1 83 ? -5.428 12.904 -9.432 1.00 92.00 83 GLY A C 1
ATOM 713 O O . GLY A 1 83 ? -4.722 13.160 -10.405 1.00 92.00 83 GLY A O 1
ATOM 714 N N . ILE A 1 84 ? -4.941 12.359 -8.312 1.00 90.38 84 ILE A N 1
ATOM 715 C CA . ILE A 1 84 ? -3.518 12.045 -8.110 1.00 90.38 84 ILE A CA 1
ATOM 716 C C . ILE A 1 84 ? -3.037 11.021 -9.143 1.00 90.38 84 ILE A C 1
ATOM 718 O O . ILE A 1 84 ? -2.013 11.242 -9.786 1.00 90.38 84 ILE A O 1
ATOM 722 N N . PHE A 1 85 ? -3.773 9.925 -9.347 1.00 92.62 85 PHE A N 1
ATOM 723 C CA . PHE A 1 85 ? -3.390 8.899 -10.321 1.00 92.62 85 PHE A CA 1
ATOM 724 C C . PHE A 1 85 ? -3.498 9.392 -11.769 1.00 92.62 85 PHE A C 1
ATOM 726 O O . PHE A 1 85 ? -2.678 9.022 -12.607 1.00 92.62 85 PHE A O 1
ATOM 733 N N . THR A 1 86 ? -4.447 10.278 -12.071 1.00 92.44 86 THR A N 1
ATOM 734 C CA . THR A 1 86 ? -4.553 10.923 -13.387 1.00 92.44 86 THR A CA 1
ATOM 735 C C . THR A 1 86 ? -3.344 11.819 -13.637 1.00 92.44 86 THR A C 1
ATOM 737 O O . THR A 1 86 ? -2.705 11.699 -14.679 1.00 92.44 86 THR A O 1
ATOM 740 N N . MET A 1 87 ? -2.970 12.659 -12.665 1.00 92.31 87 MET A N 1
ATOM 741 C CA . MET A 1 87 ? -1.757 13.480 -12.740 1.00 92.31 87 MET A CA 1
ATOM 742 C C . MET A 1 87 ? -0.498 12.622 -12.896 1.00 92.31 87 MET A C 1
ATOM 744 O O . MET A 1 87 ? 0.323 12.910 -13.761 1.00 92.31 87 MET A O 1
ATOM 748 N N . LEU A 1 88 ? -0.375 11.543 -12.117 1.00 92.19 88 LEU A N 1
ATOM 749 C CA . LEU A 1 88 ? 0.720 10.577 -12.220 1.00 92.19 88 LEU A CA 1
ATOM 750 C C . LEU A 1 88 ? 0.802 9.967 -13.627 1.00 92.19 88 LEU A C 1
ATOM 752 O O . LEU A 1 88 ? 1.880 9.906 -14.215 1.00 92.19 88 LEU A O 1
ATOM 756 N N . THR A 1 89 ? -0.335 9.551 -14.186 1.00 91.62 89 THR A N 1
ATOM 757 C CA . THR A 1 89 ? -0.410 8.948 -15.526 1.00 91.62 89 THR A CA 1
ATOM 758 C C . THR A 1 89 ? 0.015 9.953 -16.595 1.00 91.62 89 THR A C 1
ATOM 760 O O . THR A 1 89 ? 0.911 9.671 -17.382 1.00 91.62 89 THR A O 1
ATOM 763 N N . LEU A 1 90 ? -0.561 11.159 -16.593 1.00 91.88 90 LEU A N 1
ATOM 764 C CA . LEU A 1 90 ? -0.227 12.194 -17.577 1.00 91.88 90 LEU A CA 1
ATOM 765 C C . LEU A 1 90 ? 1.247 12.599 -17.492 1.00 91.88 90 LEU A C 1
ATOM 767 O O . LEU A 1 90 ? 1.921 12.703 -18.515 1.00 91.88 90 LEU A O 1
ATOM 771 N N . PHE A 1 91 ? 1.772 12.759 -16.276 1.00 91.94 91 PHE A N 1
ATOM 772 C CA . PHE A 1 91 ? 3.178 13.083 -16.064 1.00 91.94 91 PHE A CA 1
ATOM 773 C C . PHE A 1 91 ? 4.096 11.999 -16.640 1.00 91.94 91 PHE A C 1
ATOM 775 O O . PHE A 1 91 ? 4.996 12.300 -17.419 1.00 91.94 91 PHE A O 1
ATOM 782 N N . THR A 1 92 ? 3.825 10.730 -16.337 1.00 90.50 92 THR A N 1
ATOM 783 C CA . THR A 1 92 ? 4.675 9.604 -16.757 1.00 90.50 92 THR A CA 1
ATOM 784 C C . THR A 1 92 ? 4.600 9.296 -18.249 1.00 90.50 92 THR A C 1
ATOM 786 O O . THR A 1 92 ? 5.617 8.920 -18.823 1.00 90.50 92 THR A O 1
ATOM 789 N N . THR A 1 93 ? 3.463 9.535 -18.913 1.00 87.75 93 THR A N 1
ATOM 790 C CA . THR A 1 93 ? 3.351 9.374 -20.380 1.00 87.75 93 THR A CA 1
ATOM 791 C C . THR A 1 93 ? 4.266 10.309 -21.176 1.00 87.75 93 THR A C 1
ATOM 793 O O . THR A 1 93 ? 4.589 10.014 -22.322 1.00 87.75 93 THR A O 1
ATOM 796 N N . SER A 1 94 ? 4.707 11.418 -20.574 1.00 87.38 94 SER A N 1
ATOM 797 C CA . SER A 1 94 ? 5.643 12.369 -21.192 1.00 87.38 94 SER A CA 1
ATOM 798 C C . SER A 1 94 ? 7.123 12.020 -20.979 1.00 87.38 94 SER A C 1
ATOM 800 O O . SER A 1 94 ? 7.999 12.713 -21.494 1.00 87.38 94 SER A O 1
ATOM 802 N N . MET A 1 95 ? 7.412 10.967 -20.208 1.00 87.50 95 MET A N 1
ATOM 803 C CA . MET A 1 95 ? 8.764 10.572 -19.817 1.00 87.50 95 MET A CA 1
ATOM 804 C C . MET A 1 95 ? 9.232 9.322 -20.568 1.00 87.50 95 MET A C 1
ATOM 806 O O . MET A 1 95 ? 8.440 8.574 -21.136 1.00 87.50 95 MET A O 1
ATOM 810 N N . ASN A 1 96 ? 10.536 9.053 -20.500 1.00 86.25 96 ASN A N 1
ATOM 811 C CA . ASN A 1 96 ? 11.097 7.786 -20.966 1.00 86.25 96 ASN A CA 1
ATOM 812 C C . ASN A 1 96 ? 10.645 6.624 -20.063 1.00 86.25 96 ASN A C 1
ATOM 814 O O . ASN A 1 96 ? 10.436 6.809 -18.860 1.00 86.25 96 ASN A O 1
ATOM 818 N N . SER A 1 97 ? 10.586 5.415 -20.631 1.00 80.88 97 SER A N 1
ATOM 819 C CA . SER A 1 97 ? 10.180 4.163 -19.963 1.00 80.88 97 SER A CA 1
ATOM 820 C C . SER A 1 97 ? 10.805 3.986 -18.578 1.00 80.88 97 SER A C 1
ATOM 822 O O . SER A 1 97 ? 10.104 3.819 -17.582 1.00 80.88 97 SER A O 1
ATOM 824 N N . GLY A 1 98 ? 12.126 4.134 -18.487 1.00 82.75 98 GLY A N 1
ATOM 825 C CA . GLY A 1 98 ? 12.831 3.956 -17.225 1.00 82.75 98 GLY A CA 1
ATOM 826 C C . GLY A 1 98 ? 12.573 5.040 -16.171 1.00 82.75 98 GLY A C 1
ATOM 827 O O . GLY A 1 98 ? 12.677 4.781 -14.976 1.00 82.75 98 GLY A O 1
ATOM 828 N N . SER A 1 99 ? 12.219 6.257 -16.581 1.00 87.25 99 SER A N 1
ATOM 829 C CA . SER A 1 99 ? 11.816 7.303 -15.637 1.00 87.25 99 SER A CA 1
ATOM 830 C C . SER A 1 99 ? 10.392 7.072 -15.139 1.00 87.25 99 SER A C 1
ATOM 832 O O . SER A 1 99 ? 10.129 7.287 -13.959 1.00 87.25 99 SER A O 1
ATOM 834 N N . ALA A 1 100 ? 9.494 6.589 -16.003 1.00 89.12 100 ALA A N 1
ATOM 835 C CA . ALA A 1 100 ? 8.130 6.240 -15.618 1.00 89.12 100 ALA A CA 1
ATOM 836 C C . ALA A 1 100 ? 8.111 5.148 -14.532 1.00 89.12 100 ALA A C 1
ATOM 838 O O . ALA A 1 100 ? 7.419 5.302 -13.527 1.00 89.12 100 ALA A O 1
ATOM 839 N N . GLU A 1 101 ? 8.930 4.104 -14.683 1.00 89.69 101 GLU A N 1
ATOM 840 C CA . GLU A 1 101 ? 9.117 3.041 -13.683 1.00 89.69 101 GLU A CA 1
ATOM 841 C C . GLU A 1 101 ? 9.491 3.598 -12.301 1.00 89.69 101 GLU A C 1
ATOM 843 O O . GLU A 1 101 ? 8.801 3.337 -11.311 1.00 89.69 101 GLU A O 1
ATOM 848 N N . THR A 1 102 ? 10.533 4.432 -12.236 1.00 91.31 102 THR A N 1
ATOM 849 C CA . THR A 1 102 ? 11.013 5.043 -10.985 1.00 91.31 102 THR A CA 1
ATOM 850 C C . THR A 1 102 ? 9.951 5.922 -10.322 1.00 91.31 102 THR A C 1
ATOM 852 O O . THR A 1 102 ? 9.823 5.930 -9.096 1.00 91.31 102 THR A O 1
ATOM 855 N N . VAL A 1 103 ? 9.164 6.659 -11.112 1.00 92.69 103 VAL A N 1
ATOM 856 C CA . VAL A 1 103 ? 8.087 7.507 -10.581 1.00 92.69 103 VAL A CA 1
ATOM 857 C C . VAL A 1 103 ? 6.978 6.641 -9.972 1.00 92.69 103 VAL A C 1
ATOM 859 O O . VAL A 1 103 ? 6.540 6.922 -8.859 1.00 92.69 103 VAL A O 1
ATOM 862 N N . PHE A 1 104 ? 6.563 5.552 -10.627 1.00 92.94 104 PHE A N 1
ATOM 863 C CA . PHE A 1 104 ? 5.564 4.625 -10.070 1.00 92.94 104 PHE A CA 1
ATOM 864 C C . PHE A 1 104 ? 6.053 3.945 -8.785 1.00 92.94 104 PHE A C 1
ATOM 866 O O . PHE A 1 104 ? 5.3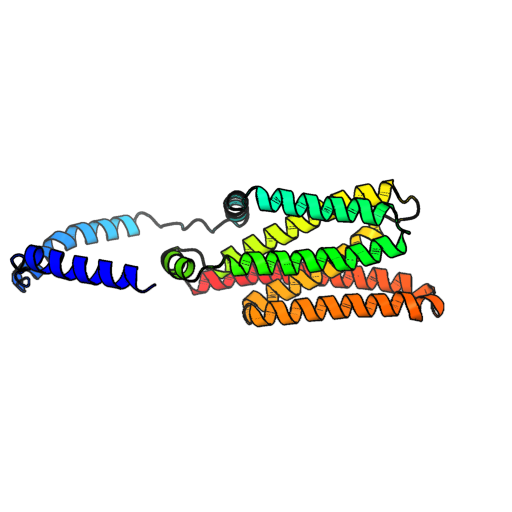11 3.881 -7.799 1.00 92.94 104 PHE A O 1
ATOM 873 N N . LEU A 1 105 ? 7.311 3.493 -8.778 1.00 93.56 105 LEU A N 1
ATOM 874 C CA . LEU A 1 105 ? 7.980 2.916 -7.610 1.00 93.56 105 LEU A CA 1
ATOM 875 C C . LEU A 1 105 ? 7.977 3.864 -6.406 1.00 93.56 105 LEU A C 1
ATOM 877 O O . LEU A 1 105 ? 7.828 3.426 -5.266 1.00 93.56 105 LEU A O 1
ATOM 881 N N . PHE A 1 106 ? 8.151 5.161 -6.646 1.00 93.94 106 PHE A N 1
ATOM 882 C CA . PHE A 1 106 ? 8.132 6.166 -5.593 1.00 93.94 106 PHE A CA 1
ATOM 883 C C . PHE A 1 106 ? 6.703 6.482 -5.138 1.00 93.94 106 PHE A C 1
ATOM 885 O O . PHE A 1 106 ? 6.400 6.430 -3.945 1.00 93.94 106 PHE A O 1
ATOM 892 N N . THR A 1 107 ? 5.817 6.802 -6.082 1.00 93.12 107 THR A N 1
ATOM 893 C CA . THR A 1 107 ? 4.512 7.401 -5.790 1.00 93.12 107 THR A CA 1
ATOM 894 C C . THR A 1 107 ? 3.519 6.416 -5.176 1.00 93.12 107 THR A C 1
ATOM 896 O O . THR A 1 107 ? 2.811 6.803 -4.248 1.00 93.12 107 THR A O 1
ATOM 899 N N . ILE A 1 108 ? 3.451 5.162 -5.641 1.00 93.75 108 ILE A N 1
ATOM 900 C CA . ILE A 1 108 ? 2.403 4.219 -5.199 1.00 93.75 108 ILE A CA 1
ATOM 901 C C . ILE A 1 108 ? 2.618 3.725 -3.755 1.00 93.75 108 ILE A C 1
ATOM 903 O O . ILE A 1 108 ? 1.685 3.772 -2.951 1.00 93.75 108 ILE A O 1
ATOM 907 N N . PRO A 1 109 ? 3.818 3.286 -3.337 1.00 93.44 109 PRO A N 1
ATOM 908 C CA . PRO A 1 109 ? 4.030 2.949 -1.931 1.00 93.44 109 PRO A CA 1
ATOM 909 C C . PRO A 1 109 ? 3.851 4.169 -1.014 1.00 93.44 109 PRO A C 1
ATOM 911 O O . PRO A 1 109 ? 3.303 4.046 0.083 1.00 93.44 109 PRO A O 1
ATOM 914 N N . LEU A 1 110 ? 4.249 5.361 -1.475 1.00 93.50 110 LEU A N 1
ATOM 915 C CA . LEU A 1 110 ? 4.052 6.605 -0.735 1.00 93.50 110 LEU A CA 1
ATOM 916 C C . LEU A 1 110 ? 2.563 6.929 -0.550 1.00 93.50 110 LEU A C 1
ATOM 918 O O . LEU A 1 110 ? 2.153 7.279 0.558 1.00 93.50 110 LEU A O 1
ATOM 922 N N . SER A 1 111 ? 1.737 6.780 -1.589 1.00 92.62 111 SER A N 1
ATOM 923 C CA . SER A 1 111 ? 0.291 7.010 -1.490 1.00 92.62 111 SER A CA 1
ATOM 924 C C . SER A 1 111 ? -0.376 6.036 -0.519 1.00 92.62 111 SER A C 1
ATOM 926 O O . SER A 1 111 ? -1.288 6.435 0.206 1.00 92.62 111 SER A O 1
ATOM 928 N N . ILE A 1 112 ? 0.110 4.795 -0.417 1.00 92.62 112 ILE A N 1
ATOM 929 C CA . ILE A 1 112 ? -0.339 3.845 0.610 1.00 92.62 112 ILE A CA 1
ATOM 930 C C . ILE A 1 112 ? 0.028 4.324 2.013 1.00 92.62 112 ILE A C 1
ATOM 932 O O . ILE A 1 112 ? -0.835 4.319 2.895 1.00 92.62 112 ILE A O 1
ATOM 936 N N . ILE A 1 113 ? 1.276 4.745 2.241 1.00 93.12 113 ILE A N 1
ATOM 937 C CA . ILE A 1 113 ? 1.720 5.237 3.554 1.00 93.12 113 ILE A CA 1
ATOM 938 C C . ILE A 1 113 ? 0.893 6.465 3.961 1.00 93.12 113 ILE A C 1
ATOM 940 O O . ILE A 1 113 ? 0.359 6.509 5.070 1.00 93.12 113 ILE A O 1
ATOM 944 N N . LEU A 1 114 ? 0.714 7.429 3.055 1.00 91.25 114 LEU A N 1
ATOM 945 C CA . LEU A 1 114 ? -0.074 8.639 3.304 1.00 91.25 114 LEU A CA 1
ATOM 946 C C . LEU A 1 114 ? -1.562 8.337 3.509 1.00 91.25 114 LEU A C 1
ATOM 948 O O . LEU A 1 114 ? -2.168 8.850 4.449 1.00 91.25 114 LEU A O 1
ATOM 952 N N . GLY A 1 115 ? -2.153 7.471 2.682 1.00 88.12 115 GLY A N 1
ATOM 953 C CA . GLY A 1 115 ? -3.548 7.053 2.826 1.00 88.12 115 GLY A CA 1
ATOM 954 C C . GLY A 1 115 ? -3.795 6.343 4.157 1.00 88.12 115 GLY A C 1
ATOM 955 O O . GLY A 1 115 ? -4.803 6.578 4.830 1.00 88.12 115 GLY A O 1
ATOM 956 N N . THR A 1 116 ? -2.832 5.530 4.586 1.00 88.88 116 THR A N 1
ATOM 957 C CA . THR A 1 116 ? -2.851 4.858 5.886 1.00 88.88 116 THR A CA 1
ATOM 958 C C . THR A 1 116 ? -2.726 5.859 7.035 1.00 88.88 116 THR A C 1
ATOM 960 O O . THR A 1 116 ? -3.462 5.765 8.017 1.00 88.88 116 THR A O 1
ATOM 963 N N . PHE A 1 117 ? -1.846 6.855 6.909 1.00 88.94 117 PHE A N 1
ATOM 964 C CA . PHE A 1 117 ? -1.681 7.921 7.901 1.00 88.94 117 PHE A CA 1
ATOM 965 C C . PHE A 1 117 ? -2.953 8.755 8.061 1.00 88.94 117 PHE A C 1
ATOM 967 O O . PHE A 1 117 ? -3.409 8.980 9.181 1.00 88.94 117 PHE A O 1
ATOM 974 N N . TYR A 1 118 ? -3.574 9.137 6.946 1.00 84.94 118 TYR A N 1
ATOM 975 C CA . TYR A 1 118 ? -4.846 9.854 6.943 1.00 84.94 118 TYR A CA 1
ATOM 976 C C . TYR A 1 118 ? -5.958 9.042 7.620 1.00 84.94 118 TYR A C 1
ATOM 978 O O . TYR A 1 118 ? -6.685 9.545 8.478 1.00 84.94 118 TYR A O 1
ATOM 986 N N . THR A 1 119 ? -6.042 7.750 7.292 1.00 82.88 119 THR A N 1
ATOM 987 C CA . THR A 1 119 ? -7.022 6.837 7.894 1.00 82.88 119 THR A CA 1
ATOM 988 C C . THR A 1 119 ? -6.804 6.705 9.398 1.00 82.88 119 THR A C 1
ATOM 990 O O . THR A 1 119 ? -7.771 6.689 10.159 1.00 82.88 119 THR A O 1
ATOM 993 N N . TYR A 1 120 ? -5.552 6.687 9.856 1.00 80.88 120 TYR A N 1
ATOM 994 C CA . TYR A 1 120 ? -5.266 6.725 11.283 1.00 80.88 120 TYR A CA 1
ATOM 995 C C . TYR A 1 120 ? -5.635 8.051 11.945 1.00 80.88 120 TYR A C 1
ATOM 997 O O . TYR A 1 120 ? -6.160 8.037 13.049 1.00 80.88 120 TYR A O 1
ATOM 1005 N N . GLN A 1 121 ? -5.389 9.201 11.319 1.00 72.25 121 GLN A N 1
ATOM 1006 C CA . GLN A 1 121 ? -5.742 10.484 11.933 1.00 72.25 121 GLN A CA 1
ATOM 1007 C C . GLN A 1 121 ? -7.255 10.603 12.175 1.00 72.25 121 GLN A C 1
ATOM 1009 O O . GLN A 1 121 ? -7.679 11.192 13.166 1.00 72.25 121 GLN A O 1
ATOM 1014 N N . SER A 1 122 ? -8.064 9.990 11.307 1.00 61.59 122 SER A N 1
ATOM 1015 C CA . SER A 1 122 ? -9.516 9.887 11.494 1.00 61.59 122 SER A CA 1
ATOM 1016 C C . SER A 1 122 ? -9.946 8.935 12.626 1.00 61.59 122 SER A C 1
ATOM 1018 O O . SER A 1 122 ? -11.123 8.897 12.982 1.00 61.59 122 SER A O 1
ATOM 1020 N N . TRP A 1 123 ? -9.011 8.178 13.213 1.00 64.19 123 TRP A N 1
ATOM 1021 C CA . TRP A 1 123 ? -9.242 7.288 14.350 1.00 64.19 123 TRP A CA 1
ATOM 1022 C C . TRP A 1 123 ? -9.375 8.102 15.645 1.00 64.19 123 TRP A C 1
ATOM 1024 O O . TRP A 1 123 ? -8.415 8.313 16.392 1.00 64.19 123 TRP A O 1
ATOM 1034 N N . ASN A 1 124 ? -10.579 8.614 15.890 1.00 59.56 124 ASN A N 1
ATOM 1035 C CA . ASN A 1 124 ? -10.860 9.473 17.032 1.00 59.56 124 ASN A CA 1
ATOM 1036 C C . ASN A 1 124 ? -10.930 8.665 18.345 1.00 59.56 124 ASN A C 1
ATOM 1038 O O . ASN A 1 124 ? -11.458 7.552 18.371 1.00 59.56 124 ASN A O 1
ATOM 1042 N N . LYS A 1 125 ? -10.428 9.225 19.456 1.00 58.53 125 LYS A N 1
ATOM 1043 C CA . LYS A 1 125 ? -10.399 8.552 20.777 1.00 58.53 125 LYS A CA 1
ATOM 1044 C C . LYS A 1 125 ? -11.789 8.122 21.260 1.00 58.53 125 LYS A C 1
ATOM 1046 O O . LYS A 1 125 ? -11.901 7.101 21.930 1.00 58.53 125 LYS A O 1
ATOM 1051 N N . GLU A 1 126 ? -12.820 8.879 20.902 1.00 58.34 126 GLU A N 1
ATOM 1052 C CA . GLU A 1 126 ? -14.219 8.625 21.268 1.00 58.34 126 GLU A CA 1
ATOM 1053 C C . GLU A 1 126 ? -14.783 7.370 20.588 1.00 58.34 126 GLU A C 1
ATOM 1055 O O . GLU A 1 126 ? -15.569 6.637 21.186 1.00 58.34 126 GLU A O 1
ATOM 1060 N N . MET A 1 127 ? -14.297 7.041 19.386 1.00 55.94 127 MET A N 1
ATOM 1061 C CA . MET A 1 127 ? -14.718 5.843 18.656 1.00 55.94 127 MET A CA 1
ATOM 1062 C C . MET A 1 127 ? -14.272 4.561 19.370 1.00 55.94 127 MET A C 1
ATOM 1064 O O . MET A 1 127 ? -14.972 3.561 19.317 1.00 55.94 127 MET A O 1
ATOM 1068 N N . ARG A 1 128 ? -13.180 4.618 20.147 1.00 60.75 128 ARG A N 1
ATOM 1069 C CA . ARG A 1 128 ? -12.701 3.498 20.974 1.00 60.75 128 ARG A CA 1
ATOM 1070 C C . ARG A 1 128 ? -13.674 3.132 22.103 1.00 60.75 128 ARG A C 1
ATOM 1072 O O . ARG A 1 128 ? -13.698 1.980 22.522 1.00 60.75 128 ARG A O 1
ATOM 1079 N N . ILE A 1 129 ? -14.440 4.103 22.607 1.00 60.78 129 ILE A N 1
ATOM 1080 C CA . ILE A 1 129 ? -15.437 3.877 23.664 1.00 60.78 129 ILE A CA 1
ATOM 1081 C C . ILE A 1 129 ? -16.650 3.170 23.062 1.00 60.78 129 ILE A C 1
ATOM 1083 O O . ILE A 1 129 ? -17.078 2.149 23.587 1.00 60.78 129 ILE A O 1
ATOM 1087 N N . VAL A 1 130 ? -17.131 3.638 21.910 1.00 57.47 130 VAL A N 1
ATOM 1088 C CA . VAL A 1 130 ? -18.230 2.987 21.179 1.00 57.47 130 VAL A CA 1
ATOM 1089 C C . VAL A 1 130 ? -17.829 1.581 20.711 1.00 57.47 130 VAL A C 1
ATOM 1091 O O . VAL A 1 130 ? -18.603 0.640 20.844 1.00 57.47 130 VAL A O 1
ATOM 1094 N N . GLU A 1 131 ? -16.589 1.404 20.251 1.00 57.84 131 GLU A N 1
ATOM 1095 C CA . GLU A 1 131 ? -16.056 0.108 19.808 1.00 57.84 131 GLU A CA 1
ATOM 1096 C C . GLU A 1 131 ? -15.847 -0.890 20.952 1.00 57.84 131 GLU A C 1
ATOM 1098 O O . GLU A 1 131 ? -15.918 -2.092 20.712 1.00 57.84 131 GLU A O 1
ATOM 1103 N N . SER A 1 132 ? -15.641 -0.424 22.192 1.00 59.44 132 SER A N 1
ATOM 1104 C CA . SER A 1 132 ? -15.566 -1.308 23.368 1.00 59.44 132 SER A CA 1
ATOM 1105 C C . SER A 1 132 ? -16.900 -1.968 23.723 1.00 59.44 132 SER A C 1
ATOM 1107 O O . SER A 1 132 ? -16.916 -2.948 24.460 1.00 59.44 132 SER A O 1
ATOM 1109 N N . VAL A 1 133 ? -18.000 -1.447 23.170 1.00 58.62 133 VAL A N 1
ATOM 1110 C CA . VAL A 1 133 ? -19.357 -1.981 23.335 1.00 58.62 133 VAL A CA 1
ATOM 1111 C C . VAL A 1 133 ? -19.752 -2.872 22.145 1.00 58.62 133 VAL A C 1
ATOM 1113 O O . VAL A 1 133 ? -20.726 -3.612 22.225 1.00 58.62 133 VAL A O 1
ATOM 1116 N N . THR A 1 134 ? -18.995 -2.855 21.039 1.00 58.00 134 THR A N 1
ATOM 1117 C CA . THR A 1 134 ? -19.283 -3.681 19.853 1.00 58.00 134 THR A CA 1
ATOM 1118 C C . THR A 1 134 ? -18.461 -4.973 19.817 1.00 58.00 134 THR A C 1
ATOM 1120 O O . THR A 1 134 ? -17.297 -4.965 20.211 1.00 58.00 134 THR A O 1
ATOM 1123 N N . PRO A 1 135 ? -18.992 -6.068 19.241 1.00 60.03 135 PRO A N 1
ATOM 1124 C CA . PRO A 1 135 ? -18.331 -7.379 19.207 1.00 60.03 135 PRO A CA 1
ATOM 1125 C C . PRO A 1 135 ? -17.118 -7.469 18.255 1.00 60.03 135 PRO A C 1
ATOM 1127 O O . PRO A 1 135 ? -16.502 -8.529 18.134 1.00 60.03 135 PRO A O 1
ATOM 1130 N N . PHE A 1 136 ? -16.755 -6.396 17.538 1.00 59.84 136 PHE A N 1
ATOM 1131 C CA . PHE A 1 136 ? -15.661 -6.423 16.562 1.00 59.84 136 PHE A CA 1
ATOM 1132 C C . PHE A 1 136 ? -14.381 -5.795 17.121 1.00 59.84 136 PHE A C 1
ATOM 1134 O O . PHE A 1 136 ? -14.391 -4.621 17.487 1.00 59.84 136 PHE A O 1
ATOM 1141 N N . PRO A 1 137 ? -13.236 -6.510 17.117 1.00 67.81 137 PRO A N 1
ATOM 1142 C CA . PRO A 1 137 ? -12.003 -5.937 17.618 1.00 67.81 137 PRO A CA 1
ATOM 1143 C C . PRO A 1 137 ? -11.516 -4.809 16.695 1.00 67.81 137 PRO A C 1
ATOM 1145 O O . PRO A 1 137 ? -11.448 -4.983 15.470 1.00 67.81 137 PRO A O 1
ATOM 1148 N N . PRO A 1 138 ? -11.072 -3.679 17.267 1.00 71.00 138 PRO A N 1
ATOM 1149 C CA . PRO A 1 138 ? -10.709 -2.469 16.524 1.00 71.00 138 PRO A CA 1
ATOM 1150 C C . PRO A 1 138 ? -9.588 -2.697 15.500 1.00 71.00 138 PRO A C 1
ATOM 1152 O O . PRO A 1 138 ? -9.550 -2.076 14.436 1.00 71.00 138 PRO A O 1
ATOM 1155 N N . ALA A 1 139 ? -8.686 -3.643 15.778 1.00 75.88 139 ALA A N 1
ATOM 1156 C CA . ALA A 1 139 ? -7.591 -3.999 14.882 1.00 75.88 139 ALA A CA 1
ATOM 1157 C C . ALA A 1 139 ? -8.074 -4.573 13.536 1.00 75.88 139 ALA A C 1
ATOM 1159 O O . ALA A 1 139 ? -7.447 -4.311 12.508 1.00 75.88 139 ALA A O 1
ATOM 1160 N N . LEU A 1 140 ? -9.191 -5.313 13.523 1.00 78.62 140 LEU A N 1
ATOM 1161 C CA . LEU A 1 140 ? -9.751 -5.895 12.300 1.00 78.62 140 LEU A CA 1
ATOM 1162 C C . LEU A 1 140 ? -10.387 -4.813 11.421 1.00 78.62 140 LEU A C 1
ATOM 1164 O O . LEU A 1 140 ? -10.159 -4.781 10.212 1.00 78.62 140 LEU A O 1
ATOM 1168 N N . LEU A 1 141 ? -11.132 -3.886 12.028 1.00 80.69 141 LEU A N 1
ATOM 1169 C CA . LEU A 1 141 ? -11.715 -2.748 11.313 1.00 80.69 141 LEU A CA 1
ATOM 1170 C C . LEU A 1 141 ? -10.615 -1.895 10.674 1.00 80.69 141 LEU A C 1
ATOM 1172 O O . LEU A 1 141 ? -10.720 -1.525 9.508 1.00 80.69 141 LEU A O 1
ATOM 1176 N N . PHE A 1 142 ? -9.512 -1.660 11.385 1.00 84.00 142 PHE A N 1
ATOM 1177 C CA . PHE A 1 142 ? -8.374 -0.962 10.799 1.00 84.00 142 PHE A CA 1
ATOM 1178 C C . PHE A 1 142 ? -7.744 -1.758 9.648 1.00 84.00 142 PHE A C 1
ATOM 1180 O O . PHE A 1 142 ? -7.562 -1.210 8.565 1.00 84.00 142 PHE A O 1
ATOM 1187 N N . LEU A 1 143 ? -7.487 -3.059 9.826 1.00 86.94 143 LEU A N 1
ATOM 1188 C CA . LEU A 1 143 ? -6.921 -3.916 8.778 1.00 86.94 143 LEU A CA 1
ATOM 1189 C C . LEU A 1 143 ? -7.788 -3.935 7.508 1.00 86.94 143 LEU A C 1
ATOM 1191 O O . LEU A 1 143 ? -7.254 -3.844 6.406 1.00 86.94 143 LEU A O 1
ATOM 1195 N N . THR A 1 144 ? -9.115 -4.008 7.642 1.00 86.69 144 THR A N 1
ATOM 1196 C CA . THR A 1 144 ? -10.025 -3.950 6.485 1.00 86.69 144 THR A CA 1
ATOM 1197 C C . THR A 1 144 ? -9.931 -2.613 5.750 1.00 86.69 144 THR A C 1
ATOM 1199 O O . THR A 1 144 ? -9.834 -2.612 4.524 1.00 86.69 144 THR A O 1
ATOM 1202 N N . ARG A 1 145 ? -9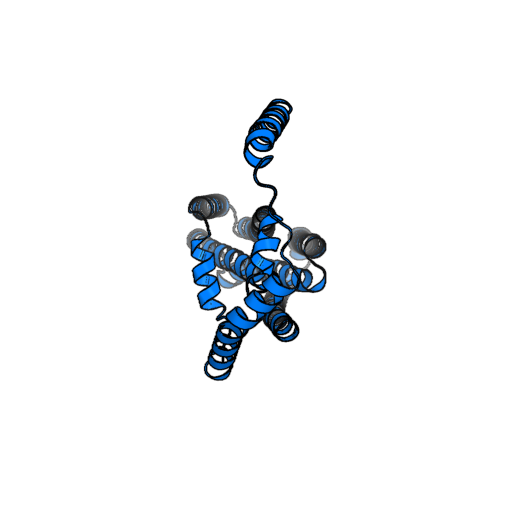.849 -1.481 6.464 1.00 87.75 145 ARG A N 1
ATOM 1203 C CA . ARG A 1 145 ? -9.613 -0.161 5.849 1.00 87.75 145 ARG A CA 1
ATOM 1204 C C . ARG A 1 145 ? -8.276 -0.097 5.116 1.00 87.75 145 ARG A C 1
ATOM 1206 O O . ARG A 1 145 ? -8.219 0.390 3.992 1.00 87.75 145 ARG A O 1
ATOM 1213 N N . LEU A 1 146 ? -7.213 -0.642 5.704 1.00 90.44 146 LEU A N 1
ATOM 1214 C CA . LEU A 1 146 ? -5.912 -0.736 5.039 1.00 90.44 146 LEU A CA 1
ATOM 1215 C C . LEU A 1 146 ? -5.992 -1.552 3.744 1.00 90.44 146 LEU A C 1
ATOM 1217 O O . LEU A 1 146 ? -5.443 -1.142 2.724 1.00 90.44 146 LEU A O 1
ATOM 1221 N N . LEU A 1 147 ? -6.703 -2.682 3.762 1.00 92.12 147 LEU A N 1
ATOM 1222 C CA . LEU A 1 147 ? -6.910 -3.506 2.571 1.00 92.12 147 LEU A CA 1
ATOM 1223 C C . LEU A 1 147 ? -7.703 -2.765 1.487 1.00 92.12 147 LEU A C 1
ATOM 1225 O O . LEU A 1 147 ? -7.390 -2.931 0.311 1.00 92.12 147 LEU A O 1
ATOM 1229 N N . ILE A 1 148 ? -8.674 -1.918 1.856 1.00 89.94 148 ILE A N 1
ATOM 1230 C CA . ILE A 1 148 ? -9.379 -1.039 0.905 1.00 89.94 148 ILE A CA 1
ATOM 1231 C C . ILE A 1 148 ? -8.389 -0.078 0.237 1.00 89.94 148 ILE A C 1
ATOM 1233 O O . ILE A 1 148 ? -8.391 0.049 -0.987 1.00 89.94 148 ILE A O 1
ATOM 1237 N N . ILE A 1 149 ? -7.510 0.562 1.017 1.00 91.38 149 ILE A N 1
ATOM 1238 C CA . ILE A 1 149 ? -6.498 1.493 0.494 1.00 91.38 149 ILE A CA 1
ATOM 1239 C C . ILE A 1 149 ? -5.543 0.771 -0.458 1.00 91.38 149 ILE A C 1
ATOM 1241 O O . ILE A 1 149 ? -5.273 1.289 -1.543 1.00 91.38 149 ILE A O 1
ATOM 1245 N N . LEU A 1 150 ? -5.059 -0.422 -0.092 1.00 94.44 150 LEU A N 1
ATOM 1246 C CA . LEU A 1 150 ? -4.220 -1.240 -0.970 1.00 94.44 150 LEU A CA 1
ATOM 1247 C C . LEU A 1 150 ? -4.959 -1.579 -2.267 1.00 94.44 150 LEU A C 1
ATOM 1249 O O . LEU A 1 150 ? -4.444 -1.302 -3.345 1.00 94.44 150 LEU A O 1
ATOM 1253 N N . ALA A 1 151 ? -6.163 -2.149 -2.170 1.00 93.00 151 ALA A N 1
ATOM 1254 C CA . ALA A 1 151 ? -6.943 -2.572 -3.329 1.00 93.00 151 ALA A CA 1
ATOM 1255 C C . ALA A 1 151 ? -7.203 -1.404 -4.285 1.00 93.00 151 ALA A C 1
ATOM 1257 O O . ALA A 1 151 ? -7.029 -1.540 -5.491 1.00 93.00 151 ALA A O 1
ATOM 1258 N N . MET A 1 152 ? -7.551 -0.235 -3.749 1.00 91.38 152 MET A N 1
ATOM 1259 C CA . MET A 1 152 ? -7.782 0.960 -4.548 1.00 91.38 152 MET A CA 1
ATOM 1260 C C . MET A 1 152 ? -6.501 1.458 -5.233 1.00 91.38 152 MET A C 1
ATOM 1262 O O . MET A 1 152 ? -6.535 1.744 -6.426 1.00 91.38 152 MET A O 1
ATOM 1266 N N . ASN A 1 153 ? -5.369 1.529 -4.522 1.00 93.75 153 ASN A N 1
ATOM 1267 C CA . ASN A 1 153 ? -4.093 1.933 -5.125 1.00 93.75 153 ASN A CA 1
ATOM 1268 C C . ASN A 1 153 ? -3.636 0.947 -6.205 1.00 93.75 153 ASN A C 1
ATOM 1270 O O . ASN A 1 153 ? -3.133 1.370 -7.239 1.00 93.75 153 ASN A O 1
ATOM 1274 N N . VAL A 1 154 ? -3.854 -0.354 -5.996 1.00 95.25 154 VAL A N 1
ATOM 1275 C CA . VAL A 1 154 ? -3.564 -1.381 -7.002 1.00 95.25 154 VAL A CA 1
ATOM 1276 C C . VAL A 1 154 ? -4.475 -1.213 -8.215 1.00 95.25 154 VAL A C 1
ATOM 1278 O O . VAL A 1 154 ? -3.976 -1.202 -9.331 1.00 95.25 154 VAL A O 1
ATOM 1281 N N . LEU A 1 155 ? -5.785 -1.027 -8.031 1.00 95.12 155 LEU A N 1
ATOM 1282 C CA . LEU A 1 155 ? -6.725 -0.831 -9.140 1.00 95.12 155 LEU A CA 1
ATOM 1283 C C . LEU A 1 155 ? -6.393 0.418 -9.963 1.00 95.12 155 LEU A C 1
ATOM 1285 O O . LEU A 1 155 ? -6.293 0.333 -11.185 1.00 95.12 155 LEU A O 1
ATOM 1289 N N . LEU A 1 156 ? -6.181 1.560 -9.305 1.00 94.44 156 LEU A N 1
ATOM 1290 C CA . LEU A 1 156 ? -5.806 2.796 -9.989 1.00 94.44 156 LEU A CA 1
ATOM 1291 C C . LEU A 1 156 ? -4.429 2.664 -10.652 1.00 94.44 156 LEU A C 1
ATOM 1293 O O . LEU A 1 156 ? -4.278 3.045 -11.808 1.00 94.44 156 LEU A O 1
ATOM 1297 N N . GLY A 1 157 ? -3.458 2.046 -9.975 1.00 94.38 157 GLY A N 1
ATOM 1298 C CA . GLY A 1 157 ? -2.129 1.776 -10.522 1.00 94.38 157 GLY A CA 1
ATOM 1299 C C . GLY A 1 157 ? -2.157 0.855 -11.739 1.00 94.38 157 GLY A C 1
ATOM 1300 O O . GLY A 1 157 ? -1.436 1.105 -12.701 1.00 94.38 157 GLY A O 1
ATOM 1301 N N . LEU A 1 158 ? -3.023 -0.163 -11.752 1.00 95.31 158 LEU A N 1
ATOM 1302 C CA . LEU A 1 158 ? -3.235 -1.042 -12.905 1.00 95.31 158 LEU A CA 1
ATOM 1303 C C . LEU A 1 158 ? -3.821 -0.275 -14.090 1.00 95.31 158 LEU A C 1
ATOM 1305 O O . LEU A 1 158 ? -3.302 -0.391 -15.197 1.00 95.31 158 LEU A O 1
ATOM 1309 N N . VAL A 1 159 ? -4.857 0.540 -13.863 1.00 94.75 159 VAL A N 1
ATOM 1310 C CA . VAL A 1 159 ? -5.444 1.388 -14.911 1.00 94.75 159 VAL A CA 1
ATOM 1311 C C . VAL A 1 159 ? -4.384 2.333 -15.477 1.00 94.75 159 VAL A C 1
ATOM 1313 O O . VAL A 1 159 ? -4.170 2.351 -16.687 1.00 94.75 159 VAL A O 1
ATOM 1316 N N . SER A 1 160 ? -3.652 3.043 -14.617 1.00 93.25 160 SER A N 1
ATOM 1317 C CA . SER A 1 160 ? -2.544 3.916 -15.018 1.00 93.25 160 SER A CA 1
ATOM 1318 C C . SER A 1 160 ? -1.460 3.167 -15.795 1.00 93.25 160 SER A C 1
ATOM 1320 O O . SER A 1 160 ? -0.992 3.660 -16.817 1.00 93.25 160 SER A O 1
ATOM 1322 N N . SER A 1 161 ? -1.102 1.954 -15.366 1.00 92.62 161 SER A N 1
ATOM 1323 C CA . SER A 1 161 ? -0.110 1.118 -16.053 1.00 92.62 161 SER A CA 1
ATOM 1324 C C . SER A 1 161 ? -0.558 0.749 -17.465 1.00 92.62 161 SER A C 1
ATOM 1326 O O . SER A 1 161 ? 0.259 0.756 -18.378 1.00 92.62 161 SER A O 1
ATOM 1328 N N . ILE A 1 162 ? -1.849 0.455 -17.668 1.00 92.31 162 ILE A N 1
ATOM 1329 C CA . ILE A 1 162 ? -2.397 0.135 -18.995 1.00 92.31 162 ILE A CA 1
ATOM 1330 C C . ILE A 1 162 ? -2.275 1.351 -19.918 1.00 92.31 162 ILE A C 1
ATOM 1332 O O . ILE A 1 162 ? -1.810 1.215 -21.047 1.00 92.31 162 ILE A O 1
ATOM 1336 N N . PHE A 1 163 ? -2.628 2.546 -19.436 1.00 91.81 163 PHE A N 1
ATOM 1337 C CA . PHE A 1 163 ? -2.484 3.780 -20.217 1.00 91.81 163 PHE A CA 1
ATOM 1338 C C . PHE A 1 163 ? -1.025 4.073 -20.589 1.00 91.81 163 PHE A C 1
ATOM 1340 O O . PHE A 1 163 ? -0.738 4.413 -21.739 1.00 91.81 163 PHE A O 1
ATOM 1347 N N . VAL A 1 164 ? -0.098 3.909 -19.641 1.00 90.50 164 VAL A N 1
ATOM 1348 C CA . VAL A 1 164 ? 1.338 4.104 -19.883 1.00 90.50 164 VAL A CA 1
ATOM 1349 C C . VAL A 1 164 ? 1.875 3.060 -20.863 1.00 90.50 164 VAL A C 1
ATOM 1351 O O . VAL A 1 164 ? 2.568 3.432 -21.803 1.00 90.50 164 VAL A O 1
ATOM 1354 N N . GLY A 1 165 ? 1.510 1.785 -20.711 1.00 89.06 165 GLY A N 1
ATOM 1355 C CA . GLY A 1 165 ? 1.957 0.704 -21.595 1.00 89.06 165 GLY A CA 1
ATOM 1356 C C . GLY A 1 165 ? 1.453 0.835 -23.035 1.00 89.06 165 GLY A C 1
ATOM 1357 O O . GLY A 1 165 ? 2.169 0.486 -23.966 1.00 89.06 165 GLY A O 1
ATOM 1358 N N . VAL A 1 166 ? 0.253 1.387 -23.244 1.00 89.12 166 VAL A N 1
ATOM 1359 C CA . VAL A 1 166 ? -0.243 1.713 -24.597 1.00 89.12 166 VAL A CA 1
ATOM 1360 C C . VAL A 1 166 ? 0.499 2.916 -25.191 1.00 89.12 166 VAL A C 1
ATOM 1362 O O . VAL A 1 166 ? 0.721 2.973 -26.399 1.00 89.12 166 VAL A O 1
ATOM 1365 N N . SER A 1 167 ? 0.892 3.878 -24.355 1.00 88.00 167 SER A N 1
ATOM 1366 C CA . SER A 1 167 ? 1.580 5.095 -24.805 1.00 88.00 167 SER A CA 1
ATOM 1367 C C . SER A 1 167 ? 3.062 4.845 -25.112 1.00 88.00 167 SER A C 1
ATOM 1369 O O . SER A 1 167 ? 3.597 5.383 -26.081 1.00 88.00 167 SER A O 1
ATOM 1371 N N . LEU A 1 168 ? 3.725 3.999 -24.319 1.00 85.06 168 LEU A N 1
ATOM 1372 C CA . LEU A 1 168 ? 5.147 3.681 -24.419 1.00 85.06 168 LEU A CA 1
ATOM 1373 C C . LEU A 1 168 ? 5.333 2.260 -24.971 1.00 85.06 168 LEU A C 1
ATOM 1375 O O . LEU A 1 168 ? 5.305 1.283 -24.228 1.00 85.06 168 LEU A O 1
ATOM 1379 N N . HIS A 1 169 ? 5.580 2.147 -26.278 1.00 76.69 169 HIS A N 1
ATOM 1380 C CA . HIS A 1 169 ? 5.715 0.856 -26.974 1.00 76.69 169 HIS A CA 1
ATOM 1381 C C . HIS A 1 169 ? 6.932 0.020 -26.527 1.00 76.69 169 HIS A C 1
ATOM 1383 O O . HIS A 1 169 ? 7.009 -1.168 -26.825 1.00 76.69 169 HIS A O 1
ATOM 1389 N N . GLU A 1 170 ? 7.885 0.626 -25.818 1.00 78.88 170 GLU A N 1
ATOM 1390 C CA . GLU A 1 170 ? 9.125 -0.017 -25.363 1.00 78.88 170 GLU A CA 1
ATOM 1391 C C . GLU A 1 170 ? 8.978 -0.751 -24.019 1.00 78.88 170 GLU A C 1
ATOM 1393 O O . GLU A 1 170 ? 9.907 -1.424 -23.575 1.00 78.88 170 GLU A O 1
ATOM 1398 N N . VAL A 1 171 ? 7.831 -0.624 -23.344 1.00 79.19 171 VAL A N 1
ATOM 1399 C CA . VAL A 1 171 ? 7.640 -1.148 -21.987 1.00 79.19 171 VAL A CA 1
ATOM 1400 C C . VAL A 1 171 ? 7.041 -2.552 -22.024 1.00 79.19 171 VAL A C 1
ATOM 1402 O O . VAL A 1 171 ? 5.888 -2.757 -22.406 1.00 79.19 171 VAL A O 1
ATOM 1405 N N . THR A 1 172 ? 7.785 -3.544 -21.533 1.00 87.81 172 THR A N 1
ATOM 1406 C CA . THR A 1 172 ? 7.218 -4.865 -21.233 1.00 87.81 172 THR A CA 1
ATOM 1407 C C . THR A 1 172 ? 6.283 -4.774 -20.029 1.00 87.81 172 THR A C 1
ATOM 1409 O O . THR A 1 172 ? 6.734 -4.677 -18.887 1.00 87.81 172 THR A O 1
ATOM 1412 N N . MET A 1 173 ? 4.974 -4.853 -20.286 1.00 88.31 173 MET A N 1
ATOM 1413 C CA . MET A 1 173 ? 3.916 -4.667 -19.285 1.00 88.31 173 MET A CA 1
ATOM 1414 C C . MET A 1 173 ? 4.087 -5.539 -18.030 1.00 88.31 173 MET A C 1
ATOM 1416 O O . MET A 1 173 ? 3.868 -5.069 -16.921 1.00 88.31 173 MET A O 1
ATOM 1420 N N . GLY A 1 174 ? 4.510 -6.800 -18.180 1.00 89.38 174 GLY A N 1
ATOM 1421 C CA . GLY A 1 174 ? 4.720 -7.703 -17.041 1.00 89.38 174 GLY A CA 1
ATOM 1422 C C . GLY A 1 174 ? 5.811 -7.217 -16.082 1.00 89.38 174 GLY A C 1
ATOM 1423 O O . GLY A 1 174 ? 5.575 -7.135 -14.877 1.00 89.38 174 GLY A O 1
ATOM 1424 N N . SER A 1 175 ? 6.974 -6.843 -16.621 1.00 89.94 175 SER A N 1
ATOM 1425 C CA . SER A 1 175 ? 8.090 -6.298 -15.839 1.00 89.94 175 SER A CA 1
ATOM 1426 C C . SER A 1 175 ? 7.711 -4.966 -15.199 1.00 89.94 175 SER A C 1
ATOM 1428 O O . SER A 1 175 ? 7.948 -4.776 -14.012 1.00 89.94 175 SER A O 1
ATOM 1430 N N . PHE A 1 176 ? 7.033 -4.087 -15.946 1.00 91.38 176 PHE A N 1
ATOM 1431 C CA . PHE A 1 176 ? 6.562 -2.799 -15.438 1.00 91.38 176 PHE A CA 1
ATOM 1432 C C . PHE A 1 176 ? 5.594 -2.953 -14.262 1.00 91.38 176 PHE A C 1
ATOM 1434 O O . PHE A 1 176 ? 5.734 -2.277 -13.246 1.00 91.38 176 PHE A O 1
ATOM 1441 N N . LEU A 1 177 ? 4.629 -3.874 -14.370 1.00 94.00 177 LEU A N 1
ATOM 1442 C CA . LEU A 1 177 ? 3.694 -4.162 -13.287 1.00 94.00 177 LEU A CA 1
ATOM 1443 C C . LEU A 1 177 ? 4.423 -4.670 -12.045 1.00 94.00 177 LEU A C 1
ATOM 1445 O O . LEU A 1 177 ? 4.217 -4.136 -10.960 1.00 94.00 177 LEU A O 1
ATOM 1449 N N . LEU A 1 178 ? 5.297 -5.669 -12.188 1.00 93.75 178 LEU A N 1
ATOM 1450 C CA . LEU A 1 178 ? 6.051 -6.216 -11.056 1.00 93.75 178 LEU A CA 1
ATOM 1451 C C . LEU A 1 178 ? 6.946 -5.172 -10.388 1.00 93.75 178 LEU A C 1
ATOM 1453 O O . LEU A 1 178 ? 7.055 -5.174 -9.161 1.00 93.75 178 LEU A O 1
ATOM 1457 N N . TYR A 1 179 ? 7.515 -4.263 -11.177 1.00 92.81 179 TYR A N 1
ATOM 1458 C CA . TYR A 1 179 ? 8.435 -3.236 -10.714 1.00 92.81 179 TYR A CA 1
ATOM 1459 C C . TYR A 1 179 ? 7.844 -2.356 -9.609 1.00 92.81 179 TYR A C 1
ATOM 1461 O O . TYR A 1 179 ? 8.483 -2.143 -8.581 1.00 92.81 179 TYR A O 1
ATOM 1469 N N . TRP A 1 180 ? 6.605 -1.879 -9.769 1.00 94.38 180 TRP A N 1
ATOM 1470 C CA . TRP A 1 180 ? 5.943 -1.074 -8.737 1.00 94.38 180 TRP A CA 1
ATOM 1471 C C . TRP A 1 180 ? 5.080 -1.914 -7.790 1.00 94.38 180 TRP A C 1
ATOM 1473 O O . TRP A 1 180 ? 4.936 -1.567 -6.614 1.00 94.38 180 TRP A O 1
ATOM 1483 N N . LEU A 1 181 ? 4.521 -3.035 -8.255 1.00 95.94 181 LEU A N 1
ATOM 1484 C CA . LEU A 1 181 ? 3.634 -3.877 -7.454 1.00 95.94 181 LEU A CA 1
ATOM 1485 C C . LEU A 1 181 ? 4.399 -4.600 -6.339 1.00 95.94 181 LEU A C 1
ATOM 1487 O O . LEU A 1 181 ? 3.921 -4.644 -5.205 1.00 95.94 181 LEU A O 1
ATOM 1491 N N . ALA A 1 182 ? 5.597 -5.126 -6.615 1.00 95.94 182 ALA A N 1
ATOM 1492 C CA . ALA A 1 182 ? 6.378 -5.852 -5.614 1.00 95.94 182 ALA A CA 1
ATOM 1493 C C . ALA A 1 182 ? 6.761 -4.972 -4.404 1.00 95.94 182 ALA A C 1
ATOM 1495 O O . ALA A 1 182 ? 6.446 -5.363 -3.274 1.00 95.94 182 ALA A O 1
ATOM 1496 N N . PRO A 1 183 ? 7.327 -3.761 -4.589 1.00 95.56 183 PRO A N 1
ATOM 1497 C CA . PRO A 1 183 ? 7.621 -2.821 -3.502 1.00 95.56 183 PRO A CA 1
ATOM 1498 C C . PRO A 1 183 ? 6.364 -2.368 -2.755 1.00 95.56 183 PRO A C 1
ATOM 1500 O O . PRO A 1 183 ? 6.364 -2.261 -1.531 1.00 95.56 183 PRO A O 1
ATOM 1503 N N . THR A 1 184 ? 5.258 -2.171 -3.472 1.00 96.19 184 THR A N 1
ATOM 1504 C CA . THR A 1 184 ? 3.966 -1.807 -2.877 1.00 96.19 184 THR A CA 1
ATOM 1505 C C . THR A 1 184 ? 3.468 -2.889 -1.912 1.00 96.19 184 THR A C 1
ATOM 1507 O O . THR A 1 184 ? 3.114 -2.596 -0.767 1.00 96.19 184 THR A O 1
ATOM 1510 N N . PHE A 1 185 ? 3.488 -4.154 -2.340 1.00 97.31 185 PHE A N 1
ATOM 1511 C CA . PHE A 1 185 ? 3.019 -5.280 -1.531 1.00 97.31 185 PHE A CA 1
ATOM 1512 C C . PHE A 1 185 ? 3.928 -5.579 -0.344 1.00 97.31 185 PHE A C 1
ATOM 1514 O O . PHE A 1 185 ? 3.418 -5.883 0.733 1.00 97.31 185 PHE A O 1
ATOM 1521 N N . ILE A 1 186 ? 5.252 -5.484 -0.497 1.00 97.38 186 ILE A N 1
ATOM 1522 C CA . ILE A 1 186 ? 6.163 -5.707 0.631 1.00 97.38 186 ILE A CA 1
ATOM 1523 C C . ILE A 1 186 ? 6.050 -4.588 1.671 1.00 97.38 186 ILE A C 1
ATOM 1525 O O . ILE A 1 186 ? 5.950 -4.887 2.859 1.00 97.38 186 ILE A O 1
ATOM 1529 N N . VAL A 1 187 ? 5.973 -3.317 1.255 1.00 96.94 187 VAL A N 1
ATOM 1530 C CA . VAL A 1 187 ? 5.802 -2.175 2.171 1.00 96.94 187 VAL A CA 1
ATOM 1531 C C . VAL A 1 187 ? 4.486 -2.298 2.935 1.00 96.94 187 VAL A C 1
ATOM 1533 O O . VAL A 1 187 ? 4.471 -2.204 4.164 1.00 96.94 187 VAL A O 1
ATOM 1536 N N . PHE A 1 188 ? 3.387 -2.581 2.231 1.00 96.62 188 PHE A N 1
ATOM 1537 C CA . PHE A 1 188 ? 2.089 -2.785 2.867 1.00 96.62 188 PHE A CA 1
ATOM 1538 C C . PHE A 1 188 ? 2.064 -4.030 3.765 1.00 96.62 188 PHE A C 1
ATOM 1540 O O . PHE A 1 188 ? 1.544 -3.980 4.878 1.00 96.62 188 PHE A O 1
ATOM 1547 N N . GLY A 1 189 ? 2.642 -5.147 3.318 1.00 95.88 189 GLY A N 1
ATOM 1548 C CA . GLY A 1 189 ? 2.698 -6.393 4.081 1.00 95.88 189 GLY A CA 1
ATOM 1549 C C . GLY A 1 189 ? 3.485 -6.242 5.382 1.00 95.88 189 GLY A C 1
ATOM 1550 O O . GLY A 1 189 ? 3.011 -6.662 6.439 1.00 95.88 189 GLY A O 1
ATOM 1551 N N . VAL A 1 190 ? 4.644 -5.578 5.333 1.00 96.50 190 VAL A N 1
ATOM 1552 C CA . VAL A 1 190 ? 5.438 -5.232 6.523 1.00 96.50 190 VAL A CA 1
ATOM 1553 C C . VAL A 1 190 ? 4.647 -4.309 7.448 1.00 96.50 190 VAL A C 1
ATOM 1555 O O . VAL A 1 190 ? 4.591 -4.570 8.652 1.00 96.50 190 VAL A O 1
ATOM 1558 N N . PHE A 1 191 ? 3.993 -3.278 6.900 1.00 95.88 191 PHE A N 1
ATOM 1559 C CA . PHE A 1 191 ? 3.145 -2.378 7.681 1.00 95.88 191 PHE A CA 1
ATOM 1560 C C . PHE A 1 191 ? 2.050 -3.150 8.426 1.00 95.88 191 PHE A C 1
ATOM 1562 O O . PHE A 1 191 ? 1.959 -3.061 9.649 1.00 95.88 191 PHE A O 1
ATOM 1569 N N . ALA A 1 192 ? 1.246 -3.937 7.706 1.00 94.12 192 ALA A N 1
ATOM 1570 C CA . ALA A 1 192 ? 0.121 -4.685 8.261 1.00 94.12 192 ALA A CA 1
ATOM 1571 C C . ALA A 1 192 ? 0.573 -5.681 9.340 1.00 94.12 192 ALA A C 1
ATOM 1573 O O . ALA A 1 192 ? -0.043 -5.777 10.405 1.00 94.12 192 ALA A O 1
ATOM 1574 N N . PHE A 1 193 ? 1.691 -6.371 9.105 1.00 94.56 193 PHE A N 1
ATOM 1575 C CA . PHE A 1 193 ? 2.228 -7.348 10.043 1.00 94.56 193 PHE A CA 1
ATOM 1576 C C . PHE A 1 193 ? 2.729 -6.693 11.335 1.00 94.56 193 PHE A C 1
ATOM 1578 O O . PHE A 1 193 ? 2.387 -7.130 12.438 1.00 94.56 193 PHE A O 1
ATOM 1585 N N . ILE A 1 194 ? 3.512 -5.616 11.219 1.00 94.12 194 ILE A N 1
ATOM 1586 C CA . ILE A 1 194 ? 4.071 -4.915 12.381 1.00 94.12 194 ILE A CA 1
ATOM 1587 C C . ILE A 1 194 ? 2.985 -4.156 13.138 1.00 94.12 194 ILE A C 1
ATOM 1589 O O . ILE A 1 194 ? 3.017 -4.141 14.369 1.00 94.12 194 ILE A O 1
ATOM 1593 N N . PHE A 1 195 ? 1.994 -3.605 12.435 1.00 91.75 195 PHE A N 1
ATOM 1594 C CA . PHE A 1 195 ? 0.826 -2.967 13.035 1.00 91.75 195 PHE A CA 1
ATOM 1595 C C . PHE A 1 195 ? 0.134 -3.898 14.035 1.00 91.75 195 PHE A C 1
ATOM 1597 O O . PHE A 1 195 ? -0.084 -3.506 15.182 1.00 91.75 195 PHE A O 1
ATOM 1604 N N . LEU A 1 196 ? -0.119 -5.150 13.642 1.00 88.81 196 LEU A N 1
ATOM 1605 C CA . LEU A 1 196 ? -0.756 -6.142 14.512 1.00 88.81 196 LEU A CA 1
ATOM 1606 C C . LEU A 1 196 ? 0.149 -6.640 15.648 1.00 88.81 196 LEU A C 1
ATOM 1608 O O . LEU A 1 196 ? -0.352 -7.142 16.650 1.00 88.81 196 LEU A O 1
ATOM 1612 N N . MET A 1 197 ? 1.473 -6.547 15.502 1.00 88.62 197 MET A N 1
ATOM 1613 C CA . MET A 1 197 ? 2.418 -7.053 16.503 1.00 88.62 197 MET A CA 1
ATOM 1614 C C . MET A 1 197 ? 2.838 -6.026 17.546 1.00 88.62 197 MET A C 1
ATOM 1616 O O . MET A 1 197 ? 2.929 -6.349 18.726 1.00 88.62 197 MET A O 1
ATOM 1620 N N . LYS A 1 198 ? 3.202 -4.827 17.097 1.00 89.56 198 LYS A N 1
ATOM 1621 C CA . LYS A 1 198 ? 3.880 -3.815 17.917 1.00 89.56 198 LYS A CA 1
ATOM 1622 C C . LYS A 1 198 ? 3.160 -2.468 17.900 1.00 89.56 198 LYS A C 1
ATOM 1624 O O . LYS A 1 198 ? 3.658 -1.490 18.457 1.00 89.56 198 LYS A O 1
ATOM 1629 N N . GLY A 1 199 ? 1.992 -2.413 17.266 1.00 88.69 199 GLY A N 1
ATOM 1630 C CA . GLY A 1 199 ? 1.215 -1.201 17.118 1.00 88.69 199 GLY A CA 1
ATOM 1631 C C . GLY A 1 199 ? 1.751 -0.283 16.028 1.00 88.69 199 GLY A C 1
ATOM 1632 O O . GLY A 1 199 ? 2.691 -0.569 15.283 1.00 88.69 199 GLY A O 1
ATOM 1633 N N . MET A 1 200 ? 1.100 0.864 15.918 1.00 88.94 200 MET A N 1
ATOM 1634 C CA . MET A 1 200 ? 1.109 1.590 14.661 1.00 88.94 200 MET A CA 1
ATOM 1635 C C . MET A 1 200 ? 2.300 2.540 14.470 1.00 88.94 200 MET A C 1
ATOM 1637 O O . MET A 1 200 ? 2.766 2.708 13.348 1.00 88.94 200 MET A O 1
ATOM 1641 N N . LYS A 1 201 ? 2.859 3.114 15.547 1.00 91.12 201 LYS A N 1
ATOM 1642 C CA . LYS A 1 201 ? 4.064 3.966 15.453 1.00 91.12 201 LYS A CA 1
ATOM 1643 C C . LYS A 1 201 ? 5.240 3.205 14.832 1.00 91.12 201 LYS A C 1
ATOM 1645 O O . LYS A 1 201 ? 5.928 3.721 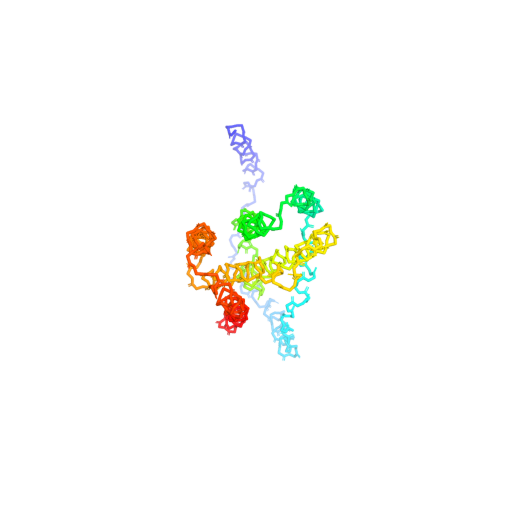13.957 1.00 91.12 201 LYS A O 1
ATOM 1650 N N . LEU A 1 202 ? 5.431 1.958 15.267 1.00 93.81 202 LEU A N 1
ATOM 1651 C CA . LEU A 1 202 ? 6.474 1.084 14.738 1.00 93.81 202 LEU A CA 1
ATOM 1652 C C . LEU A 1 202 ? 6.151 0.606 13.321 1.00 93.81 202 LEU A C 1
ATOM 1654 O O . LEU A 1 202 ? 7.065 0.523 12.505 1.00 93.81 202 LEU A O 1
ATOM 1658 N N . ALA A 1 203 ? 4.878 0.356 13.004 1.00 93.69 203 ALA A N 1
ATOM 1659 C CA . ALA A 1 203 ? 4.457 0.002 11.650 1.00 93.69 203 ALA A CA 1
ATOM 1660 C C . ALA A 1 203 ? 4.803 1.099 10.634 1.00 93.69 203 ALA A C 1
ATOM 1662 O O . ALA A 1 203 ? 5.420 0.807 9.615 1.00 93.69 203 ALA A O 1
ATOM 1663 N N . PHE A 1 204 ? 4.504 2.366 10.945 1.00 94.56 204 PHE A N 1
ATOM 1664 C CA . PHE A 1 204 ? 4.883 3.490 10.084 1.00 94.56 204 PHE A CA 1
ATOM 1665 C C . PHE A 1 204 ? 6.394 3.611 9.923 1.00 94.56 204 PHE A C 1
ATOM 1667 O O . PHE A 1 204 ? 6.878 3.668 8.799 1.00 94.56 204 PHE A O 1
ATOM 1674 N N . GLY A 1 205 ? 7.144 3.611 11.030 1.00 96.00 205 GLY A N 1
ATOM 1675 C CA . GLY A 1 205 ? 8.600 3.749 10.967 1.00 96.00 205 GLY A CA 1
ATOM 1676 C C . GLY A 1 205 ? 9.252 2.651 10.125 1.00 96.00 205 GLY A C 1
ATOM 1677 O O . GLY A 1 205 ? 10.099 2.929 9.286 1.00 96.00 205 GLY A O 1
ATOM 1678 N N . THR A 1 206 ? 8.817 1.404 10.299 1.00 96.50 206 THR A N 1
ATOM 1679 C CA . THR A 1 206 ? 9.377 0.260 9.564 1.00 96.50 206 THR A CA 1
ATOM 1680 C C . THR A 1 206 ? 8.957 0.227 8.099 1.00 96.50 206 THR A C 1
ATOM 1682 O O . THR A 1 206 ? 9.813 -0.001 7.251 1.00 96.50 206 THR A O 1
ATOM 1685 N N . ALA A 1 207 ? 7.694 0.512 7.777 1.00 95.88 207 ALA A N 1
ATOM 1686 C CA . ALA A 1 207 ? 7.226 0.573 6.394 1.00 95.88 207 ALA A CA 1
ATOM 1687 C C . ALA A 1 207 ? 7.918 1.691 5.601 1.00 95.88 207 ALA A C 1
ATOM 1689 O O . ALA A 1 207 ? 8.388 1.446 4.492 1.00 95.88 207 ALA A O 1
ATOM 1690 N N . THR A 1 208 ? 8.058 2.883 6.192 1.00 95.94 208 THR A N 1
ATOM 1691 C CA . THR A 1 208 ? 8.789 4.000 5.577 1.00 95.94 208 THR A CA 1
ATOM 1692 C C . THR A 1 208 ? 10.265 3.659 5.381 1.00 95.94 208 THR A C 1
ATOM 1694 O O . THR A 1 208 ? 10.807 3.924 4.312 1.00 95.94 208 THR A O 1
ATOM 1697 N N . SER A 1 209 ? 10.915 3.025 6.364 1.00 97.25 209 SER A N 1
ATOM 1698 C CA . SER A 1 209 ? 12.311 2.587 6.225 1.00 97.25 209 SER A CA 1
ATOM 1699 C C . SER A 1 209 ? 12.492 1.538 5.129 1.00 97.25 209 SER A C 1
ATOM 1701 O O . SER A 1 209 ? 13.436 1.639 4.352 1.00 97.25 209 SER A O 1
ATOM 1703 N N . VAL A 1 210 ? 11.594 0.549 5.033 1.00 96.94 210 VAL A N 1
ATOM 1704 C CA . VAL A 1 210 ? 11.632 -0.467 3.967 1.00 96.94 210 VAL A CA 1
ATOM 1705 C C . VAL A 1 210 ? 11.422 0.179 2.602 1.00 96.94 210 VAL A C 1
ATOM 1707 O O . VAL A 1 210 ? 12.176 -0.103 1.678 1.00 96.94 210 VAL A O 1
ATOM 1710 N N . TRP A 1 211 ? 10.449 1.082 2.479 1.00 96.25 211 TRP A N 1
ATOM 1711 C CA . TRP A 1 211 ? 10.209 1.822 1.244 1.00 96.25 211 TRP A CA 1
ATOM 1712 C C . TRP A 1 211 ? 11.434 2.638 0.810 1.00 96.25 211 TRP A C 1
ATOM 1714 O O . TRP A 1 211 ? 11.874 2.505 -0.329 1.00 96.25 211 TRP A O 1
ATOM 1724 N N . LEU A 1 212 ? 12.026 3.422 1.718 1.00 96.56 212 LEU A N 1
ATOM 1725 C CA . LEU A 1 212 ? 13.231 4.202 1.426 1.00 96.56 212 LEU A CA 1
ATOM 1726 C C . LEU A 1 212 ? 14.412 3.307 1.047 1.00 96.56 212 LEU A C 1
ATOM 1728 O O . LEU A 1 212 ? 15.131 3.628 0.107 1.00 96.56 212 LEU A O 1
ATOM 1732 N N . ALA A 1 213 ? 14.604 2.183 1.740 1.00 96.44 213 ALA A N 1
ATOM 1733 C CA . ALA A 1 213 ? 15.670 1.238 1.426 1.00 96.44 213 ALA A CA 1
ATOM 1734 C C . ALA A 1 213 ? 15.507 0.640 0.020 1.00 96.44 213 ALA A C 1
ATOM 1736 O O . ALA A 1 213 ? 16.485 0.563 -0.720 1.00 96.44 213 ALA A O 1
ATOM 1737 N N . LEU A 1 214 ? 14.282 0.268 -0.367 1.00 94.75 214 LEU A N 1
ATOM 1738 C CA . LEU A 1 214 ? 13.990 -0.230 -1.713 1.00 94.75 214 LEU A CA 1
ATOM 1739 C C . LEU A 1 214 ? 14.195 0.855 -2.772 1.00 94.75 214 LEU A C 1
ATOM 1741 O O . LEU A 1 214 ? 14.817 0.592 -3.795 1.00 94.75 214 LEU A O 1
ATOM 1745 N N . PHE A 1 215 ? 13.731 2.078 -2.513 1.00 94.31 215 PHE A N 1
ATOM 1746 C CA . PHE A 1 215 ? 13.880 3.192 -3.446 1.00 94.31 215 PHE A CA 1
ATOM 1747 C C . PHE A 1 215 ? 15.351 3.586 -3.652 1.00 94.31 215 PHE A C 1
ATOM 1749 O O . PHE A 1 215 ? 15.804 3.724 -4.784 1.00 94.31 215 PHE A O 1
ATOM 1756 N N . ILE A 1 216 ? 16.125 3.719 -2.570 1.00 94.44 216 ILE A N 1
ATOM 1757 C CA . ILE A 1 216 ? 17.562 4.024 -2.639 1.00 94.44 216 ILE A CA 1
ATOM 1758 C C . ILE A 1 216 ? 18.326 2.873 -3.300 1.00 94.44 216 ILE A C 1
ATOM 1760 O O . ILE A 1 216 ? 19.197 3.120 -4.133 1.00 94.44 216 ILE A O 1
ATOM 1764 N N . GLY A 1 217 ? 17.995 1.626 -2.947 1.00 92.50 217 GLY A N 1
ATOM 1765 C CA . GLY A 1 217 ? 18.594 0.439 -3.551 1.00 92.50 217 GLY A CA 1
ATOM 1766 C C . GLY A 1 217 ? 18.386 0.407 -5.061 1.00 92.50 217 GLY A C 1
ATOM 1767 O O . GLY A 1 217 ? 19.334 0.170 -5.803 1.00 92.50 217 GLY A O 1
ATOM 1768 N N . GLU A 1 218 ? 17.185 0.739 -5.520 1.00 90.81 218 GLU A N 1
ATOM 1769 C CA . GLU A 1 218 ? 16.882 0.814 -6.944 1.00 90.81 218 GLU A CA 1
ATOM 1770 C C . GLU A 1 218 ? 17.655 1.931 -7.657 1.00 90.81 218 GLU A C 1
ATOM 1772 O O . GLU A 1 218 ? 18.249 1.696 -8.709 1.00 90.81 218 GLU A O 1
ATOM 1777 N N . LEU A 1 219 ? 17.714 3.134 -7.074 1.00 90.56 219 LEU A N 1
ATOM 1778 C CA . LEU A 1 219 ? 18.509 4.232 -7.635 1.00 90.56 219 LEU A CA 1
ATOM 1779 C C . LEU A 1 219 ? 19.987 3.847 -7.768 1.00 90.56 219 LEU A C 1
ATOM 1781 O O . LEU A 1 219 ? 20.629 4.187 -8.761 1.00 90.56 219 LEU A O 1
ATOM 1785 N N . TYR A 1 220 ? 20.521 3.118 -6.787 1.00 90.56 220 TYR A N 1
ATOM 1786 C CA . TYR A 1 220 ? 21.890 2.617 -6.822 1.00 90.56 220 TYR A CA 1
ATOM 1787 C C . TYR A 1 220 ? 22.090 1.562 -7.920 1.00 90.56 220 TYR A C 1
ATOM 1789 O O . TYR A 1 220 ? 23.055 1.639 -8.682 1.00 90.56 220 TYR A O 1
ATOM 1797 N N . VAL A 1 221 ? 21.162 0.607 -8.052 1.00 89.06 221 VAL A N 1
ATOM 1798 C CA . VAL A 1 221 ? 21.223 -0.435 -9.089 1.00 89.06 221 VAL A CA 1
ATOM 1799 C C . VAL A 1 221 ? 21.188 0.173 -10.491 1.00 89.06 221 VAL A C 1
ATOM 1801 O O . VAL A 1 221 ? 22.017 -0.180 -11.331 1.00 89.06 221 VAL A O 1
ATOM 1804 N N . ARG A 1 222 ? 20.277 1.120 -10.733 1.00 84.19 222 ARG A N 1
ATOM 1805 C CA . ARG A 1 222 ? 20.089 1.761 -12.039 1.00 84.19 222 ARG A CA 1
ATOM 1806 C C . ARG A 1 222 ? 21.262 2.660 -12.444 1.00 84.19 222 ARG A C 1
ATOM 1808 O O . ARG A 1 222 ? 21.639 2.662 -13.612 1.00 84.19 222 ARG A O 1
ATOM 1815 N N . ASN A 1 223 ? 21.835 3.419 -11.508 1.00 84.88 223 ASN A N 1
ATOM 1816 C CA . ASN A 1 223 ? 22.882 4.394 -11.834 1.00 84.88 223 ASN A CA 1
ATOM 1817 C C . ASN A 1 223 ? 24.287 3.779 -11.894 1.00 84.88 223 ASN A C 1
ATOM 1819 O O . ASN A 1 223 ? 25.060 4.126 -12.781 1.00 84.88 223 ASN A O 1
ATOM 1823 N N . GLU A 1 224 ? 24.619 2.874 -10.970 1.00 84.06 224 GLU A N 1
ATOM 1824 C CA . GLU A 1 224 ? 25.992 2.374 -10.808 1.00 84.06 224 GLU A CA 1
ATOM 1825 C C . GLU A 1 224 ? 26.154 0.959 -11.375 1.00 84.06 224 GLU A C 1
ATOM 1827 O O . GLU A 1 224 ? 27.053 0.680 -12.168 1.00 84.06 224 GLU A O 1
ATOM 1832 N N . LEU A 1 225 ? 25.270 0.036 -10.987 1.00 79.31 225 LEU A N 1
ATOM 1833 C CA . LEU A 1 225 ? 25.449 -1.389 -11.280 1.00 79.31 225 LEU A CA 1
ATOM 1834 C C . LEU A 1 225 ? 25.033 -1.770 -12.699 1.00 79.31 225 LEU A C 1
ATOM 1836 O O . LEU A 1 225 ? 25.677 -2.629 -13.298 1.00 79.31 225 LEU A O 1
ATOM 1840 N N . GLN A 1 226 ? 23.996 -1.140 -13.251 1.00 78.56 226 GLN A N 1
ATOM 1841 C CA . GLN A 1 226 ? 23.506 -1.447 -14.596 1.00 78.56 226 GLN A CA 1
ATOM 1842 C C . GLN A 1 226 ? 24.558 -1.158 -15.679 1.00 78.56 226 GLN A C 1
ATOM 1844 O O . GLN A 1 226 ? 24.634 -1.888 -16.666 1.00 78.56 226 GLN A O 1
ATOM 1849 N N . TYR A 1 227 ? 25.396 -0.134 -15.485 1.00 77.06 227 TYR A N 1
ATOM 1850 C CA . TYR A 1 227 ? 26.479 0.188 -16.417 1.00 77.06 227 TYR A CA 1
ATOM 1851 C C . TYR A 1 227 ? 27.595 -0.868 -16.397 1.00 77.06 227 TYR A C 1
ATOM 1853 O O . TYR A 1 227 ? 28.195 -1.168 -17.426 1.00 77.06 227 TYR A O 1
ATOM 1861 N N . ILE A 1 228 ? 27.861 -1.449 -15.224 1.00 79.69 228 ILE A N 1
ATOM 1862 C CA . ILE A 1 228 ? 28.975 -2.379 -15.009 1.00 79.69 228 ILE A CA 1
ATOM 1863 C C . ILE A 1 228 ? 28.561 -3.828 -15.320 1.00 79.69 228 ILE A C 1
ATOM 1865 O O . ILE A 1 228 ? 29.349 -4.583 -15.888 1.00 79.69 228 ILE A O 1
ATOM 1869 N N . TYR A 1 229 ? 27.326 -4.221 -14.989 1.00 83.12 229 TYR A N 1
ATOM 1870 C CA . TYR A 1 229 ? 26.825 -5.592 -15.130 1.00 83.12 229 TYR A CA 1
ATOM 1871 C C . TYR A 1 229 ? 25.439 -5.623 -15.799 1.00 83.12 229 TYR A C 1
ATOM 1873 O O . TYR A 1 229 ? 24.419 -5.657 -15.109 1.00 83.12 229 TYR A O 1
ATOM 1881 N N . PRO A 1 230 ? 25.365 -5.694 -17.142 1.00 77.50 230 PRO A N 1
ATOM 1882 C CA . PRO A 1 230 ? 24.092 -5.701 -17.872 1.00 77.50 230 PRO A CA 1
ATOM 1883 C C . PRO A 1 230 ? 23.173 -6.876 -17.503 1.00 77.50 230 PRO A C 1
ATOM 1885 O O . PRO A 1 230 ? 21.953 -6.743 -17.506 1.00 77.50 230 PRO A O 1
ATOM 1888 N N . SER A 1 231 ? 23.752 -8.021 -17.121 1.00 83.06 231 SER A N 1
ATOM 1889 C CA . SER A 1 231 ? 23.019 -9.222 -16.700 1.00 83.06 231 SER A CA 1
ATOM 1890 C C . SER A 1 231 ? 22.330 -9.089 -15.338 1.00 83.06 231 SER A C 1
ATOM 1892 O O . SER A 1 231 ? 21.629 -10.006 -14.919 1.00 83.06 231 SER A O 1
ATOM 1894 N N . ILE A 1 232 ? 22.528 -7.984 -14.607 1.00 83.56 232 ILE A N 1
ATOM 1895 C CA . ILE A 1 232 ? 21.915 -7.806 -13.286 1.00 83.56 232 ILE A CA 1
ATOM 1896 C C . ILE A 1 232 ? 20.387 -7.663 -13.368 1.00 83.56 232 ILE A C 1
ATOM 1898 O O . ILE A 1 232 ? 19.692 -7.983 -12.408 1.00 83.56 232 ILE A O 1
ATOM 1902 N N . MET A 1 233 ? 19.857 -7.278 -14.534 1.00 77.25 233 MET A N 1
ATOM 1903 C CA . MET A 1 233 ? 18.420 -7.104 -14.775 1.00 77.25 233 MET A CA 1
ATOM 1904 C C . MET A 1 233 ? 17.615 -8.406 -14.618 1.00 77.25 233 MET A C 1
ATOM 1906 O O . MET A 1 233 ? 16.519 -8.378 -14.058 1.00 77.25 233 MET A O 1
ATOM 1910 N N . ASP A 1 234 ? 18.174 -9.557 -15.009 1.00 82.38 234 ASP A N 1
ATOM 1911 C CA . ASP A 1 234 ? 17.502 -10.857 -14.849 1.00 82.38 234 ASP A CA 1
ATOM 1912 C C . ASP A 1 234 ? 17.336 -11.225 -13.363 1.00 82.38 234 ASP A C 1
ATOM 1914 O O . ASP A 1 234 ? 16.302 -11.748 -12.936 1.00 82.38 234 ASP A O 1
ATOM 1918 N N . TYR A 1 235 ? 18.335 -10.887 -12.541 1.00 87.38 235 TYR A N 1
ATOM 1919 C CA . TYR A 1 235 ? 18.290 -11.099 -11.093 1.00 87.38 235 TYR A CA 1
ATOM 1920 C C . TYR A 1 235 ? 17.340 -10.126 -10.390 1.00 87.38 235 TYR A C 1
ATOM 1922 O O . TYR A 1 235 ? 16.697 -10.508 -9.411 1.00 87.38 235 TYR A O 1
ATOM 1930 N N . VAL A 1 236 ? 17.216 -8.891 -10.888 1.00 88.38 236 VAL A N 1
ATOM 1931 C CA . VAL A 1 236 ? 16.271 -7.893 -10.356 1.00 88.38 236 VAL A CA 1
ATOM 1932 C C . VAL A 1 236 ? 14.832 -8.384 -10.503 1.00 88.38 236 VAL A C 1
ATOM 1934 O O . VAL A 1 236 ? 14.060 -8.302 -9.550 1.00 88.38 236 VAL A O 1
ATOM 1937 N N . LEU A 1 237 ? 14.480 -8.967 -11.649 1.00 89.25 237 LEU A N 1
ATOM 1938 C CA . LEU A 1 237 ? 13.138 -9.496 -11.892 1.00 89.25 237 LEU A CA 1
ATOM 1939 C C . LEU A 1 237 ? 12.809 -10.655 -10.929 1.00 89.25 237 LEU A C 1
ATOM 1941 O O . LEU A 1 237 ? 11.741 -10.685 -10.311 1.00 89.25 237 LEU A O 1
ATOM 1945 N N . LEU A 1 238 ? 13.758 -11.574 -10.714 1.00 91.94 238 LEU A N 1
ATOM 1946 C CA . LEU A 1 238 ? 13.612 -12.658 -9.735 1.00 91.94 238 LEU A CA 1
ATOM 1947 C C . LEU A 1 238 ? 13.473 -12.127 -8.298 1.00 91.94 238 LEU A C 1
ATOM 1949 O O . LEU A 1 238 ? 12.639 -12.617 -7.531 1.00 91.94 238 LEU A O 1
ATOM 1953 N N . LEU A 1 239 ? 14.243 -11.096 -7.941 1.00 92.75 239 LEU A N 1
ATOM 1954 C CA . LEU A 1 239 ? 14.145 -10.422 -6.647 1.00 92.75 239 LEU A CA 1
ATOM 1955 C C . LEU A 1 239 ? 12.766 -9.775 -6.465 1.00 92.75 239 LEU A C 1
ATOM 1957 O O . LEU A 1 239 ? 12.159 -9.939 -5.407 1.00 92.75 239 LEU A O 1
ATOM 1961 N N . GLN A 1 240 ? 12.235 -9.099 -7.487 1.00 93.81 240 GLN A N 1
ATOM 1962 C CA . GLN A 1 240 ? 10.900 -8.492 -7.452 1.00 93.81 240 GLN A CA 1
ATOM 1963 C C . GLN A 1 240 ? 9.804 -9.538 -7.237 1.00 93.81 240 GLN A C 1
ATOM 1965 O O . GLN A 1 240 ? 8.938 -9.346 -6.383 1.00 93.81 240 GLN A O 1
ATOM 1970 N N . PHE A 1 241 ? 9.867 -10.683 -7.921 1.00 94.50 241 PHE A N 1
ATOM 1971 C CA . PHE A 1 241 ? 8.952 -11.794 -7.645 1.00 94.50 241 PHE A CA 1
ATOM 1972 C C . PHE A 1 241 ? 9.046 -12.276 -6.196 1.00 94.50 241 PHE A C 1
ATOM 1974 O O . PHE A 1 241 ? 8.018 -12.486 -5.549 1.00 94.50 241 PHE A O 1
ATOM 1981 N N . GLY A 1 242 ? 10.266 -12.413 -5.669 1.00 96.25 242 GLY A N 1
ATOM 1982 C CA . GLY A 1 242 ? 10.499 -12.769 -4.272 1.00 96.25 242 GLY A CA 1
ATOM 1983 C C . GLY A 1 242 ? 9.871 -11.764 -3.303 1.00 96.25 242 GLY A C 1
ATOM 1984 O O . GLY A 1 242 ? 9.128 -12.158 -2.403 1.00 96.25 242 GLY A O 1
ATOM 1985 N N . LEU A 1 243 ? 10.099 -10.464 -3.514 1.00 96.44 243 LEU A N 1
ATOM 1986 C CA . LEU A 1 243 ? 9.519 -9.396 -2.695 1.00 96.44 243 LEU A CA 1
ATOM 1987 C C . LEU A 1 243 ? 7.991 -9.387 -2.755 1.00 96.44 243 LEU A C 1
ATOM 1989 O O . LEU A 1 243 ? 7.342 -9.267 -1.715 1.00 96.44 243 LEU A O 1
ATOM 1993 N N . PHE A 1 244 ? 7.414 -9.557 -3.945 1.00 96.81 244 PHE A N 1
ATOM 1994 C CA . PHE A 1 244 ? 5.969 -9.647 -4.115 1.00 96.81 244 PHE A CA 1
ATOM 1995 C C . PHE A 1 244 ? 5.391 -10.838 -3.344 1.00 96.81 244 PHE A C 1
ATOM 1997 O O . PHE A 1 244 ? 4.453 -10.671 -2.563 1.00 96.81 244 PHE A O 1
ATOM 2004 N N . ALA A 1 245 ? 5.985 -12.025 -3.500 1.00 97.19 245 ALA A N 1
ATOM 2005 C CA . ALA A 1 245 ? 5.546 -13.236 -2.814 1.00 97.19 245 ALA A CA 1
ATOM 2006 C C . ALA A 1 245 ? 5.624 -13.092 -1.286 1.00 97.19 245 ALA A C 1
ATOM 2008 O O . ALA A 1 245 ? 4.672 -13.440 -0.582 1.00 97.19 245 ALA A O 1
ATOM 2009 N N . VAL A 1 246 ? 6.716 -12.520 -0.766 1.00 97.69 246 VAL A N 1
ATOM 2010 C CA . VAL A 1 246 ? 6.867 -12.231 0.668 1.00 97.69 246 VAL A CA 1
ATOM 2011 C C . VAL A 1 246 ? 5.831 -11.205 1.131 1.00 97.69 246 VAL A C 1
ATOM 2013 O O . VAL A 1 246 ? 5.213 -11.397 2.177 1.00 97.69 246 VAL A O 1
ATOM 2016 N N . GLY A 1 247 ? 5.584 -10.149 0.352 1.00 96.44 247 GLY A N 1
ATOM 2017 C CA . GLY A 1 247 ? 4.564 -9.144 0.651 1.00 96.44 247 GLY A CA 1
ATOM 2018 C C . GLY A 1 247 ? 3.166 -9.751 0.773 1.00 96.44 247 GLY A C 1
ATOM 2019 O O . GLY A 1 247 ? 2.504 -9.584 1.797 1.00 96.44 247 GLY A O 1
ATOM 2020 N N . VAL A 1 248 ? 2.746 -10.542 -0.219 1.00 96.75 248 VAL A N 1
ATOM 2021 C CA . VAL A 1 248 ? 1.469 -11.276 -0.195 1.00 96.75 248 VAL A CA 1
ATOM 2022 C C . VAL A 1 248 ? 1.396 -12.215 1.011 1.00 96.75 248 VAL A C 1
ATOM 2024 O O . VAL A 1 248 ? 0.392 -12.236 1.727 1.00 96.75 248 VAL A O 1
ATOM 2027 N N . PHE A 1 249 ? 2.466 -12.961 1.283 1.00 97.31 249 PHE A N 1
ATOM 2028 C CA . PHE A 1 249 ? 2.534 -13.869 2.424 1.00 97.31 249 PHE A CA 1
ATOM 2029 C C . PHE A 1 249 ? 2.356 -13.136 3.764 1.00 97.31 249 PHE A C 1
ATOM 2031 O O . PHE A 1 249 ? 1.579 -13.586 4.609 1.00 97.31 249 PHE A O 1
ATOM 2038 N N . LEU A 1 250 ? 2.999 -11.978 3.948 1.00 96.25 250 LEU A N 1
ATOM 2039 C CA . LEU A 1 250 ? 2.840 -11.148 5.146 1.00 96.25 250 LEU A CA 1
ATOM 2040 C C . LEU A 1 250 ? 1.412 -10.612 5.301 1.00 96.25 250 LEU A C 1
ATOM 2042 O O . LEU A 1 250 ? 0.890 -10.586 6.418 1.00 96.25 250 LEU A O 1
ATOM 2046 N N . ILE A 1 251 ? 0.748 -10.236 4.205 1.00 94.62 251 ILE A N 1
ATOM 2047 C CA . ILE A 1 251 ? -0.660 -9.809 4.230 1.00 94.62 251 ILE A CA 1
ATOM 2048 C C . ILE A 1 251 ? -1.557 -10.964 4.689 1.00 94.62 251 ILE A C 1
ATOM 2050 O O . ILE A 1 251 ? -2.373 -10.788 5.596 1.00 94.62 251 ILE A O 1
ATOM 2054 N N . ILE A 1 252 ? -1.368 -12.165 4.132 1.00 93.94 252 ILE A N 1
ATOM 2055 C CA . ILE A 1 252 ? -2.129 -13.363 4.521 1.00 93.94 252 ILE A CA 1
ATOM 2056 C C . ILE A 1 252 ? -1.898 -13.697 5.999 1.00 93.94 252 ILE A C 1
ATOM 2058 O O . ILE A 1 252 ? -2.853 -13.985 6.725 1.00 93.94 252 ILE A O 1
ATOM 2062 N N . LEU A 1 253 ? -0.649 -13.642 6.471 1.00 93.44 253 LEU A N 1
ATOM 2063 C CA . LEU A 1 253 ? -0.328 -13.849 7.884 1.00 93.44 253 LEU A CA 1
ATOM 2064 C C . LEU A 1 253 ? -0.994 -12.808 8.783 1.00 93.44 253 LEU A C 1
ATOM 2066 O O . LEU A 1 253 ? -1.495 -13.163 9.849 1.00 93.44 253 LEU A O 1
ATOM 2070 N N . SER A 1 254 ? -1.029 -11.548 8.354 1.00 91.00 254 SER A N 1
ATOM 2071 C CA . SER A 1 254 ? -1.671 -10.459 9.092 1.00 91.00 254 SER A CA 1
ATOM 2072 C C . SER A 1 254 ? -3.173 -10.704 9.233 1.00 91.00 254 SER A C 1
ATOM 2074 O O . SER A 1 254 ? -3.711 -10.650 10.337 1.00 91.00 254 SER A O 1
ATOM 2076 N N . VAL A 1 255 ? -3.836 -11.101 8.145 1.00 88.50 255 VAL A N 1
ATOM 2077 C CA . VAL A 1 255 ? -5.261 -11.465 8.152 1.00 88.50 255 VAL A CA 1
ATOM 2078 C C . VAL A 1 255 ? -5.516 -12.663 9.073 1.00 88.50 255 VAL A C 1
ATOM 2080 O O . VAL A 1 255 ? -6.356 -12.584 9.968 1.00 88.50 255 VAL A O 1
ATOM 2083 N N . LYS A 1 256 ? -4.742 -13.751 8.937 1.00 88.25 256 LYS A N 1
ATOM 2084 C CA . LYS A 1 256 ? -4.856 -14.940 9.806 1.00 88.25 256 LYS A CA 1
ATOM 2085 C C . LYS A 1 256 ? -4.661 -14.601 11.282 1.00 88.25 256 LYS A C 1
ATOM 2087 O O . LYS A 1 256 ? -5.366 -15.126 12.142 1.00 88.25 256 LYS A O 1
ATOM 2092 N N . ARG A 1 257 ? -3.701 -13.729 11.588 1.00 85.56 257 ARG A N 1
ATOM 2093 C CA . ARG A 1 257 ? -3.427 -13.295 12.958 1.00 85.56 257 ARG A CA 1
ATOM 2094 C C . ARG A 1 257 ? -4.571 -12.461 13.520 1.00 85.56 257 ARG A C 1
ATOM 2096 O O . ARG A 1 257 ? -4.916 -12.654 14.681 1.00 85.56 257 ARG A O 1
ATOM 2103 N N . SER A 1 258 ? -5.183 -11.604 12.706 1.00 83.06 258 SER A N 1
ATOM 2104 C CA . SER A 1 258 ? -6.337 -10.802 13.114 1.00 83.06 258 SER A CA 1
ATOM 2105 C C . SER A 1 258 ? -7.521 -11.667 13.562 1.00 83.06 258 SER A C 1
ATOM 2107 O O . SER A 1 258 ? -8.166 -11.340 14.552 1.00 83.06 258 SER A O 1
ATOM 2109 N N . TYR A 1 259 ? -7.754 -12.808 12.905 1.00 78.25 259 TYR A N 1
ATOM 2110 C CA . TYR A 1 259 ? -8.772 -13.777 13.331 1.00 78.25 259 TYR A CA 1
ATOM 2111 C C . TYR A 1 259 ? -8.428 -14.492 14.640 1.00 78.25 259 TYR A C 1
ATOM 2113 O O . TYR A 1 259 ? -9.307 -14.765 15.449 1.00 78.25 259 TYR A O 1
ATOM 2121 N N . ARG A 1 260 ? -7.148 -14.795 14.889 1.00 75.88 260 ARG A N 1
ATOM 2122 C CA . ARG A 1 260 ? -6.744 -15.437 16.150 1.00 75.88 260 ARG A CA 1
ATOM 2123 C C . ARG A 1 260 ? -6.962 -14.516 17.353 1.00 75.88 260 ARG A C 1
ATOM 2125 O O . ARG A 1 260 ? -7.297 -15.003 18.423 1.00 75.88 260 ARG A O 1
ATOM 2132 N N . VAL A 1 261 ? -6.781 -13.206 17.177 1.00 68.06 261 VAL A N 1
ATOM 2133 C CA . VAL A 1 261 ? -7.040 -12.217 18.238 1.00 68.06 261 VAL A CA 1
ATOM 2134 C C . VAL A 1 261 ? -8.526 -12.177 18.617 1.00 68.06 261 VAL A C 1
ATOM 2136 O O . VAL A 1 261 ? -8.821 -11.984 19.788 1.00 68.06 261 VAL A O 1
ATOM 2139 N N . GLN A 1 262 ? -9.445 -12.441 17.678 1.00 62.16 262 GLN A N 1
ATOM 2140 C CA . GLN A 1 262 ? -10.883 -12.540 17.975 1.00 62.16 262 GLN A CA 1
ATOM 2141 C C . GLN A 1 262 ? -11.215 -13.701 18.913 1.00 62.16 262 GLN A C 1
ATOM 2143 O O . GLN A 1 262 ? -11.920 -13.499 19.889 1.00 62.16 262 GLN A O 1
ATOM 2148 N N . ILE A 1 263 ? -10.661 -14.889 18.652 1.00 57.34 263 ILE A N 1
ATOM 2149 C CA . ILE A 1 263 ? -10.988 -16.119 19.399 1.00 57.34 263 ILE A CA 1
ATOM 2150 C C . ILE A 1 263 ? -10.538 -16.048 20.868 1.00 57.34 263 ILE A C 1
ATOM 2152 O O . ILE A 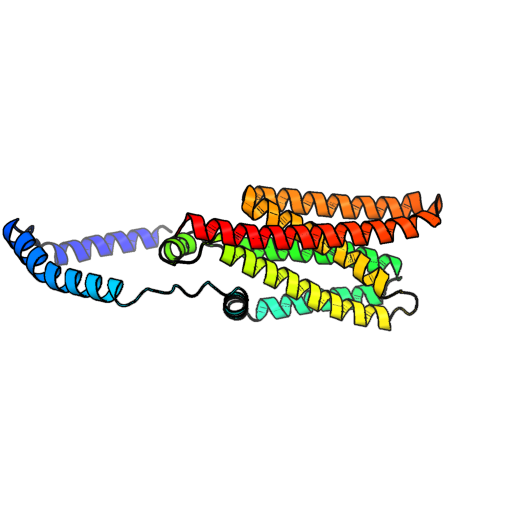1 263 ? -11.065 -16.757 21.708 1.00 57.34 263 ILE A O 1
ATOM 2156 N N . VAL A 1 264 ? -9.543 -15.217 21.192 1.00 55.00 264 VAL A N 1
ATOM 2157 C CA . VAL A 1 264 ? -9.047 -15.065 22.573 1.00 55.00 264 VAL A CA 1
ATOM 2158 C C . VAL A 1 264 ? -9.875 -14.046 23.374 1.00 55.00 264 VAL A C 1
ATOM 2160 O O . VAL A 1 264 ? -9.741 -13.987 24.592 1.00 55.00 264 VAL A O 1
ATOM 2163 N N . GLN A 1 265 ? -10.686 -13.217 22.706 1.00 47.62 265 GLN A N 1
ATOM 2164 C CA . GLN A 1 265 ? -11.504 -12.173 23.339 1.00 47.62 265 GLN A CA 1
ATOM 2165 C C . GLN A 1 265 ? -13.001 -12.513 23.415 1.00 47.62 265 GLN A C 1
ATOM 2167 O O . GLN A 1 265 ? -13.713 -11.816 24.132 1.00 47.62 265 GLN A O 1
ATOM 2172 N N . SER A 1 266 ? -13.455 -13.540 22.688 1.00 45.50 266 SER A N 1
ATOM 2173 C CA . SER A 1 266 ? -14.766 -14.188 22.847 1.00 45.50 266 SER A CA 1
ATOM 2174 C C . SER A 1 266 ? -14.701 -15.273 23.912 1.00 45.50 266 SER A C 1
ATOM 2176 O O . SER A 1 266 ? -15.603 -15.313 24.767 1.00 45.50 266 SER A O 1
#

Nearest PDB structures (foldseek):
  6u1s-assembly1_A  TM=4.108E-01  e=5.815E+00  synthetic construct

Foldseek 3Di:
DVVVVVVVVVVVVVVCVVCVVVPPDDDDPVNVVVVCVVVVVVVVVVVVVCVVPPPVVPPDDLVVLLVVVVVVDDPVVVVVLLVVLVVLLVVLLVDAPVVNLLSLLQPLLVQLLVQLVVVVVVVDPVVVVVVVVDLADPLSNSLSSSVVSLVSSLVSSLVSLVSSCVSHVPDDSVLSSLSNLLLNLLLSLQLLLCCLPPNHVVSSVVSVVSSVCSSVVVVCCVPPVCVVDVVVVVVVSVVSVVSNVVSVVSSVVSNVVSVVVSVVVD

Organism: NCBI:txid33932

Sequence (266 aa):
MKEHDQELYQLEDDLRDILSPYVVKTPSNEDTKQLLSSLQYEFSKLQQEEEDEEFVAERPNLLTQFRSQLSFYRWYFWIASIGIFTMLTLFTTSMNSGSAETVFLFTIPLSIILGTFYTYQSWNKEMRIVESVTPFPPALLFLTRLLIILAMNVLLGLVSSIFVGVSLHEVTMGSFLLYWLAPTFIVFGVFAFIFLMKGMKLAFGTATSVWLALFIGELYVRNELQYIYPSIMDYVLLLQFGLFAVGVFLIILSVKRSYRVQIVQS